Protein AF-A0A3M1ENW8-F1 (afdb_monomer_lite)

Structure (mmCIF, N/CA/C/O backbone):
data_AF-A0A3M1ENW8-F1
#
_entry.id   AF-A0A3M1ENW8-F1
#
loop_
_atom_site.group_PDB
_atom_site.id
_atom_site.type_symbol
_atom_site.label_atom_id
_atom_site.label_alt_id
_atom_site.label_comp_id
_atom_site.label_asym_id
_atom_site.label_entity_id
_atom_site.label_seq_id
_atom_site.pdbx_PDB_ins_code
_atom_site.Cartn_x
_atom_site.Cartn_y
_atom_site.Cartn_z
_atom_site.occupancy
_atom_site.B_iso_or_equiv
_atom_site.auth_seq_id
_atom_site.auth_comp_id
_atom_site.auth_asym_id
_atom_site.auth_atom_id
_atom_site.pdbx_PDB_model_num
ATOM 1 N N . MET A 1 1 ? -18.403 30.386 54.610 1.00 51.03 1 MET A N 1
ATOM 2 C CA . MET A 1 1 ? -19.034 30.002 53.329 1.00 51.03 1 MET A CA 1
ATOM 3 C C . MET A 1 1 ? -19.187 28.486 53.258 1.00 51.03 1 MET A C 1
ATOM 5 O O . MET A 1 1 ? -18.320 27.758 52.808 1.00 51.03 1 MET A O 1
ATOM 9 N N . ASN A 1 2 ? -20.271 28.058 53.897 1.00 49.12 2 ASN A N 1
ATOM 10 C CA . ASN A 1 2 ? -21.166 26.921 53.693 1.00 49.12 2 ASN A CA 1
ATOM 11 C C . ASN A 1 2 ? -20.578 25.622 53.112 1.00 49.12 2 ASN A C 1
ATOM 13 O O . ASN A 1 2 ? -20.900 25.238 51.994 1.00 49.12 2 ASN A O 1
ATOM 17 N N . LYS A 1 3 ? -19.860 24.860 53.948 1.00 50.09 3 LYS A N 1
ATOM 18 C CA . LYS A 1 3 ? -19.573 23.426 53.724 1.00 50.09 3 LYS A CA 1
ATOM 19 C C . LYS A 1 3 ? -20.846 22.598 53.472 1.00 50.09 3 LYS A C 1
ATOM 21 O O . LYS A 1 3 ? -20.806 21.610 52.759 1.00 50.09 3 LYS A O 1
ATOM 26 N N . TYR A 1 4 ? -21.984 23.060 53.987 1.00 59.41 4 TYR A N 1
ATOM 27 C CA . TYR A 1 4 ? -23.300 22.471 53.747 1.00 59.41 4 TYR A CA 1
ATOM 28 C C . TYR A 1 4 ? -23.854 22.738 52.335 1.00 59.41 4 TYR A C 1
ATOM 30 O O . TYR A 1 4 ? -24.715 21.996 51.882 1.00 59.41 4 TYR A O 1
ATOM 38 N N . LEU A 1 5 ? -23.355 23.752 51.616 1.00 57.47 5 LEU A N 1
ATOM 39 C CA . LEU A 1 5 ? -23.781 24.055 50.243 1.00 57.47 5 LEU A CA 1
ATOM 40 C C . LEU A 1 5 ? -23.146 23.080 49.237 1.00 57.47 5 LEU A C 1
ATOM 42 O O . LEU A 1 5 ? -23.807 22.649 48.299 1.00 57.47 5 LEU A O 1
ATOM 46 N N . THR A 1 6 ? -21.895 22.669 49.467 1.00 59.28 6 THR A N 1
ATOM 47 C CA . THR A 1 6 ? -21.196 21.695 48.611 1.00 59.28 6 THR A CA 1
ATOM 48 C C . THR A 1 6 ? -21.739 20.275 48.799 1.00 59.28 6 THR A C 1
ATOM 50 O O . THR A 1 6 ? -21.891 19.545 47.823 1.00 59.28 6 THR A O 1
ATOM 53 N N . THR A 1 7 ? -22.115 19.890 50.026 1.00 58.75 7 THR A N 1
ATOM 54 C CA . THR A 1 7 ? -22.702 18.563 50.295 1.00 58.75 7 THR A CA 1
ATOM 55 C C . THR A 1 7 ? -24.120 18.424 49.732 1.00 58.75 7 THR A C 1
ATOM 57 O O . THR A 1 7 ? -24.487 17.345 49.281 1.00 58.75 7 THR A O 1
ATOM 60 N N . VAL A 1 8 ? -24.907 19.508 49.690 1.00 62.38 8 VAL A N 1
ATOM 61 C CA . VAL A 1 8 ? -26.261 19.493 49.102 1.00 62.38 8 VAL A CA 1
ATOM 62 C C . VAL A 1 8 ? -26.217 19.399 47.572 1.00 62.38 8 VAL A C 1
ATOM 64 O O . VAL A 1 8 ? -27.062 18.728 46.994 1.00 62.38 8 VAL A O 1
ATOM 67 N N . ILE A 1 9 ? -25.209 19.976 46.908 1.00 60.06 9 ILE A N 1
ATOM 68 C CA . ILE A 1 9 ? -25.051 19.880 45.444 1.00 60.06 9 ILE A CA 1
ATOM 69 C C . ILE A 1 9 ? -24.558 18.485 45.011 1.00 60.06 9 ILE A C 1
ATOM 71 O O . ILE A 1 9 ? -25.007 17.977 43.986 1.00 60.06 9 ILE A O 1
ATOM 75 N N . LEU A 1 10 ? -23.711 17.820 45.809 1.00 56.38 10 LEU A N 1
ATOM 76 C CA . LEU A 1 10 ? -23.224 16.464 45.506 1.00 56.38 10 LEU A CA 1
ATOM 77 C C . LEU A 1 10 ? -24.291 15.372 45.736 1.00 56.38 10 LEU A C 1
ATOM 79 O O . LEU A 1 10 ? -24.256 14.334 45.084 1.00 56.38 10 LEU A O 1
ATOM 83 N N . PHE A 1 11 ? -25.262 15.606 46.626 1.00 57.34 11 PHE A N 1
ATOM 84 C CA . PHE A 1 11 ? -26.333 14.642 46.925 1.00 57.34 11 PHE A CA 1
ATOM 85 C C . PHE A 1 11 ? -27.573 14.791 46.018 1.00 57.34 11 PHE A C 1
ATOM 87 O O . PHE A 1 11 ? -28.426 13.908 45.997 1.00 57.34 11 PHE A O 1
ATOM 94 N N . LEU A 1 12 ? -27.676 15.884 45.248 1.00 55.88 12 LEU A N 1
ATOM 95 C CA . LEU A 1 12 ? -28.846 16.200 44.412 1.00 55.88 12 LEU A CA 1
ATOM 96 C C . LEU A 1 12 ? -28.680 15.827 42.923 1.00 55.88 12 LEU A C 1
ATOM 98 O O . LEU A 1 12 ? -29.620 15.984 42.152 1.00 55.88 12 LEU A O 1
ATOM 102 N N . LEU A 1 13 ? -27.516 15.306 42.518 1.00 53.56 13 LEU A N 1
ATOM 103 C CA . LEU A 1 13 ? -27.212 14.908 41.131 1.00 53.56 13 LEU A CA 1
ATOM 104 C C . LEU A 1 13 ? -27.178 13.383 40.900 1.00 53.56 13 LEU A C 1
ATOM 106 O O . LEU A 1 13 ? -26.819 12.941 39.814 1.00 53.56 13 LEU A O 1
ATOM 110 N N . LEU A 1 14 ? -27.559 12.574 41.898 1.00 60.53 14 LEU A N 1
ATOM 111 C CA . LEU A 1 14 ? -27.370 11.115 41.892 1.00 60.53 14 LEU A CA 1
ATOM 112 C C . LEU A 1 14 ? -28.620 10.198 41.877 1.00 60.53 14 LEU A C 1
ATOM 114 O O . LEU A 1 14 ? -28.425 8.996 42.039 1.00 60.53 14 LEU A O 1
ATOM 118 N N . PRO A 1 15 ? -29.874 10.641 41.622 1.00 55.66 15 PRO A N 1
ATOM 119 C CA . PRO A 1 15 ? -30.931 9.649 41.389 1.00 55.66 15 PRO A CA 1
ATOM 120 C C . PRO A 1 15 ? -31.888 9.989 40.234 1.00 55.66 15 PRO A C 1
ATOM 122 O O . PRO A 1 15 ? -33.005 10.419 40.499 1.00 55.66 15 PRO A O 1
ATOM 125 N N . ILE A 1 16 ? -31.522 9.750 38.962 1.00 58.44 16 ILE A N 1
ATOM 126 C CA . ILE A 1 16 ? -32.539 9.680 37.877 1.00 58.44 16 ILE A CA 1
ATOM 127 C C . ILE A 1 16 ? -32.285 8.620 36.776 1.00 58.44 16 ILE A C 1
ATOM 129 O O . ILE A 1 16 ? -32.901 8.692 35.722 1.00 58.44 16 ILE A O 1
ATOM 133 N N . LEU A 1 17 ? -31.472 7.576 36.980 1.00 51.84 17 LEU A N 1
ATOM 134 C CA . LEU A 1 17 ? -31.447 6.432 36.036 1.00 51.84 17 LEU A CA 1
ATOM 135 C C . LEU A 1 17 ? -31.686 5.076 36.716 1.00 51.84 17 LEU A C 1
ATOM 137 O O . LEU A 1 17 ? -31.018 4.083 36.460 1.00 51.84 17 LEU A O 1
ATOM 141 N N . ALA A 1 18 ? -32.703 5.031 37.575 1.00 60.16 18 ALA A N 1
ATOM 142 C CA . ALA A 1 18 ? -33.335 3.787 37.999 1.00 60.16 18 ALA A CA 1
ATOM 143 C C . ALA A 1 18 ? -34.849 3.893 37.772 1.00 60.16 18 ALA A C 1
ATOM 145 O O . ALA A 1 18 ? -35.616 4.102 38.709 1.00 60.16 18 ALA A O 1
ATOM 146 N N . ALA A 1 19 ? -35.280 3.790 36.512 1.00 45.06 19 ALA A N 1
ATOM 147 C CA . ALA A 1 19 ? -36.681 3.568 36.172 1.00 45.06 19 ALA A CA 1
ATOM 148 C C . ALA A 1 19 ? -36.819 2.879 34.804 1.00 45.06 19 ALA A C 1
ATOM 150 O O . ALA A 1 19 ? -36.438 3.441 33.784 1.00 45.06 19 ALA A O 1
ATOM 151 N N . CYS A 1 20 ? -37.449 1.698 34.843 1.00 45.72 20 CYS A N 1
ATOM 152 C CA . CYS A 1 20 ? -37.940 0.855 33.742 1.00 45.72 20 CYS A CA 1
ATOM 153 C C . CYS A 1 20 ? -36.860 0.042 32.988 1.00 4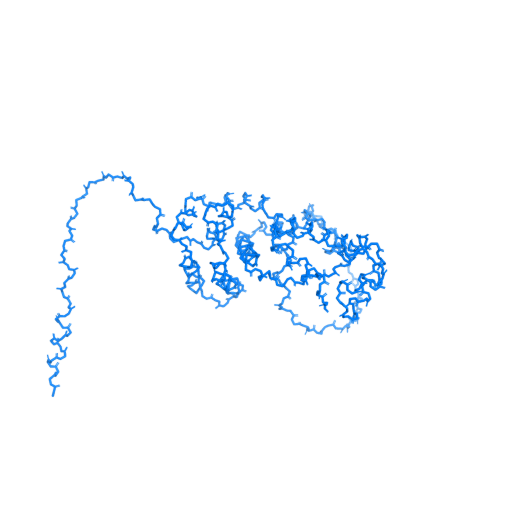5.72 20 CYS A C 1
ATOM 155 O O . CYS A 1 20 ? -35.917 0.600 32.463 1.00 45.72 20 CYS A O 1
ATOM 157 N N . GLY A 1 21 ? -36.919 -1.289 32.882 1.00 40.50 21 GLY A N 1
ATOM 158 C CA . GLY A 1 21 ? -38.068 -2.183 32.974 1.00 40.50 21 GLY A CA 1
ATOM 159 C C . GLY A 1 21 ? -37.694 -3.600 33.410 1.00 40.50 21 GLY A C 1
ATOM 160 O O . GLY A 1 21 ? -36.588 -4.095 33.219 1.00 40.50 21 GLY A O 1
ATOM 161 N N . ARG A 1 22 ? -38.672 -4.221 34.060 1.00 48.91 22 ARG A N 1
ATOM 162 C CA . ARG A 1 22 ? -38.665 -5.566 34.624 1.00 48.91 22 ARG A CA 1
ATOM 163 C C . ARG A 1 22 ? -38.635 -6.609 33.505 1.00 48.91 22 ARG A C 1
ATOM 165 O O . ARG A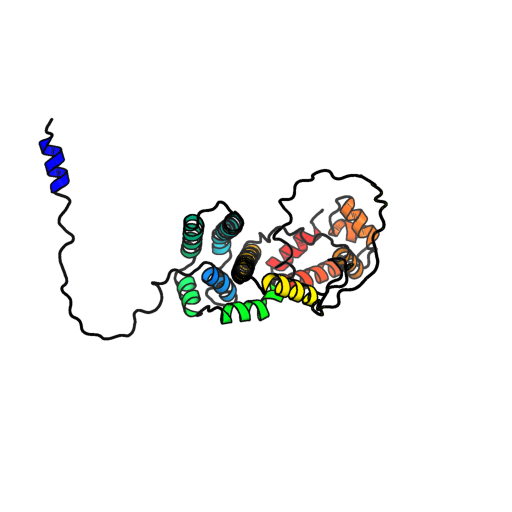 1 22 ? -39.344 -6.465 32.515 1.00 48.91 22 ARG A O 1
ATOM 172 N N . ALA A 1 23 ? -37.857 -7.665 33.723 1.00 43.31 23 ALA A N 1
ATOM 173 C CA . ALA A 1 23 ? -37.733 -8.829 32.860 1.00 43.31 23 ALA A CA 1
ATOM 174 C C . ALA A 1 23 ? -39.091 -9.445 32.487 1.00 43.31 23 ALA A C 1
ATOM 176 O O . ALA A 1 23 ? -39.879 -9.806 33.364 1.00 43.31 23 ALA A O 1
ATOM 177 N N . ASN A 1 24 ? -39.300 -9.643 31.186 1.00 40.59 24 ASN A N 1
ATOM 178 C CA . ASN A 1 24 ? -40.177 -10.681 30.671 1.00 40.59 24 ASN A CA 1
ATOM 179 C C . ASN A 1 24 ? -39.302 -11.614 29.830 1.00 40.59 24 ASN A C 1
ATOM 181 O O . ASN A 1 24 ? -38.895 -11.271 28.723 1.00 40.59 24 ASN A O 1
ATOM 185 N N . ALA A 1 25 ? -38.953 -12.769 30.395 1.00 46.12 25 ALA A N 1
ATOM 186 C CA . ALA A 1 25 ? -38.321 -13.845 29.654 1.00 46.12 25 ALA A CA 1
ATOM 187 C C . ALA A 1 25 ? -39.385 -14.484 28.754 1.00 46.12 25 ALA A C 1
ATOM 189 O O . ALA A 1 25 ? -40.171 -15.319 29.194 1.00 46.12 25 ALA A O 1
ATOM 190 N N . ALA A 1 26 ? -39.414 -14.060 27.496 1.00 37.56 26 ALA A N 1
ATOM 191 C CA . ALA A 1 26 ? -40.000 -14.816 26.405 1.00 37.56 26 ALA A CA 1
ATOM 192 C C . ALA A 1 26 ? -38.980 -14.810 25.270 1.00 37.56 26 ALA A C 1
ATOM 194 O O . ALA A 1 26 ? -38.809 -13.834 24.547 1.00 37.56 26 ALA A O 1
ATOM 195 N N . GLN A 1 27 ? -38.258 -15.920 25.197 1.00 45.19 27 GLN A N 1
ATOM 196 C CA . GLN A 1 27 ? -37.395 -16.308 24.100 1.00 45.19 27 GLN A CA 1
ATOM 197 C C . GLN A 1 27 ? -38.168 -16.185 22.779 1.00 45.19 27 GLN A C 1
ATOM 199 O O . GLN A 1 27 ? -39.151 -16.885 22.542 1.00 45.19 27 GLN A O 1
ATOM 204 N N . SER A 1 28 ? -37.716 -15.289 21.916 1.00 37.12 28 SER A N 1
ATOM 205 C CA . SER A 1 28 ? -37.897 -15.379 20.471 1.00 37.12 28 SER A CA 1
ATOM 206 C C . SER A 1 28 ? -36.638 -14.804 19.854 1.00 37.12 28 SER A C 1
ATOM 208 O O . SER A 1 28 ? -36.457 -13.599 19.738 1.00 37.12 28 SER A O 1
ATOM 210 N N . SER A 1 29 ? -35.720 -15.728 19.593 1.00 46.34 29 SER A N 1
ATOM 211 C CA . SER A 1 29 ? -34.541 -15.543 18.771 1.00 46.34 29 SER A CA 1
ATOM 212 C C . SER A 1 29 ? -34.926 -15.087 17.363 1.00 46.34 29 SER A C 1
ATOM 214 O O . SER A 1 29 ? -35.970 -15.492 16.853 1.00 46.34 29 SER A O 1
ATOM 216 N N . ALA A 1 30 ? -33.984 -14.364 16.756 1.00 47.06 30 ALA A N 1
ATOM 217 C CA . ALA A 1 30 ? -33.859 -13.941 15.361 1.00 47.06 30 ALA A CA 1
ATOM 218 C C . ALA A 1 30 ? -34.008 -12.423 15.153 1.00 47.06 30 ALA A C 1
ATOM 220 O O . ALA A 1 30 ? -35.078 -11.847 15.324 1.00 47.06 30 ALA A O 1
ATOM 221 N N . THR A 1 31 ? -32.880 -11.852 14.710 1.00 38.09 31 THR A N 1
ATOM 222 C CA . THR A 1 31 ? -32.664 -10.498 14.173 1.00 38.09 31 THR A CA 1
ATOM 223 C C . THR A 1 31 ? -32.192 -9.426 15.168 1.00 38.09 31 THR A C 1
ATOM 225 O O . THR A 1 31 ? -32.623 -8.282 15.128 1.00 38.09 31 THR A O 1
ATOM 228 N N . GLU A 1 32 ? -31.211 -9.773 16.002 1.00 40.34 32 GLU A N 1
ATOM 229 C CA . GLU A 1 32 ? -30.034 -8.913 16.201 1.00 40.34 32 GLU A CA 1
ATOM 230 C C . GLU A 1 32 ? -28.935 -9.501 15.312 1.00 40.34 32 GLU A C 1
ATOM 232 O O . GLU A 1 32 ? -28.449 -10.599 15.576 1.00 40.34 32 GLU A O 1
ATOM 237 N N . THR A 1 33 ? -28.592 -8.843 14.209 1.00 38.03 33 THR A N 1
ATOM 238 C CA . THR A 1 33 ? -27.536 -9.326 13.310 1.00 38.03 33 THR A CA 1
ATOM 239 C C . THR A 1 33 ? -26.616 -8.178 12.919 1.00 38.03 33 THR A C 1
ATOM 241 O O . THR A 1 33 ? -27.014 -7.305 12.157 1.00 38.03 33 THR A O 1
ATOM 244 N N . ALA A 1 34 ? -25.382 -8.275 13.433 1.00 44.03 34 ALA A N 1
ATOM 245 C CA . ALA A 1 34 ? -24.120 -7.950 12.757 1.00 44.03 34 ALA A CA 1
ATOM 246 C C . ALA A 1 34 ? -23.419 -6.585 12.949 1.00 44.03 34 ALA A C 1
ATOM 248 O O . ALA A 1 34 ? -22.613 -6.240 12.092 1.00 44.03 34 ALA A O 1
ATOM 249 N N . VAL A 1 35 ? -23.586 -5.852 14.064 1.00 44.97 35 VAL A N 1
ATOM 250 C CA . VAL A 1 35 ? -22.675 -4.704 14.350 1.00 44.97 35 VAL A CA 1
ATOM 251 C C . VAL A 1 35 ? -22.188 -4.567 15.803 1.00 44.97 35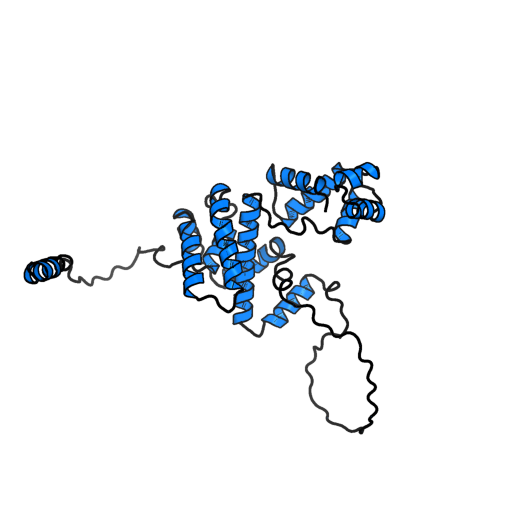 VAL A C 1
ATOM 253 O O . VAL A 1 35 ? -21.635 -3.536 16.161 1.00 44.97 35 VAL A O 1
ATOM 256 N N . ASP A 1 36 ? -22.342 -5.588 16.653 1.00 48.50 36 ASP A N 1
ATOM 257 C CA . ASP A 1 36 ? -21.831 -5.532 18.043 1.00 48.50 36 ASP A CA 1
ATOM 258 C C . ASP A 1 36 ? -20.461 -6.221 18.222 1.00 48.50 36 ASP A C 1
ATOM 260 O O . ASP A 1 36 ? -19.895 -6.248 19.313 1.00 48.50 36 ASP A O 1
ATOM 264 N N . HIS A 1 37 ? -19.894 -6.782 17.147 1.00 59.53 37 HIS A N 1
ATOM 265 C CA . HIS A 1 37 ? -18.530 -7.304 17.166 1.00 59.53 37 HIS A CA 1
ATOM 266 C C . HIS A 1 37 ? -17.580 -6.272 16.564 1.00 59.53 37 HIS A C 1
ATOM 268 O O . HIS A 1 37 ? -17.662 -5.967 15.374 1.00 59.53 37 HIS A O 1
ATOM 274 N N . ALA A 1 38 ? -16.689 -5.720 17.389 1.00 81.12 38 ALA A N 1
ATOM 275 C CA . ALA A 1 38 ? -15.597 -4.892 16.900 1.00 81.12 38 ALA A CA 1
ATOM 276 C C . ALA A 1 38 ? -14.704 -5.747 15.990 1.00 81.12 38 ALA A C 1
ATOM 278 O O . ALA A 1 38 ? -14.107 -6.717 16.456 1.00 81.12 38 ALA A O 1
ATOM 279 N N . LEU A 1 39 ? -14.639 -5.390 14.705 1.00 88.62 39 LEU A N 1
ATOM 280 C CA . LEU A 1 39 ? -13.800 -6.079 13.729 1.00 88.62 39 LEU A CA 1
ATOM 281 C C . LEU A 1 39 ? -12.335 -6.013 14.171 1.00 88.62 39 LEU A C 1
ATOM 283 O O . LEU A 1 39 ? -11.808 -4.945 14.498 1.00 88.62 39 LEU A O 1
ATOM 287 N N . SER A 1 40 ? -11.671 -7.160 14.163 1.00 91.31 40 SER A N 1
ATOM 288 C CA . SER A 1 40 ? -10.235 -7.252 14.386 1.00 91.31 40 SER A CA 1
ATOM 289 C C . SER A 1 40 ? -9.468 -6.540 13.269 1.00 91.31 40 SER A C 1
ATOM 291 O O . SER A 1 40 ? -9.955 -6.357 12.153 1.00 91.31 40 SER A O 1
ATOM 293 N N . ILE A 1 41 ? -8.213 -6.173 13.535 1.00 93.25 41 ILE A N 1
ATOM 294 C CA . ILE A 1 41 ? -7.354 -5.577 12.503 1.00 93.25 41 ILE A CA 1
ATOM 295 C C . ILE A 1 41 ? -7.161 -6.502 11.292 1.00 93.25 41 ILE A C 1
ATOM 297 O O . ILE A 1 41 ? -6.970 -6.029 10.175 1.00 93.25 41 ILE A O 1
ATOM 301 N N . GLU A 1 42 ? -7.207 -7.816 11.510 1.00 91.19 42 GLU A N 1
ATOM 302 C CA . GLU A 1 42 ? -7.075 -8.809 10.453 1.00 91.19 42 GLU A CA 1
ATOM 303 C C . GLU A 1 42 ? -8.305 -8.797 9.537 1.00 91.19 42 GLU A C 1
ATOM 305 O O . GLU A 1 42 ? -8.157 -8.708 8.316 1.00 91.19 42 GLU A O 1
ATOM 310 N N . GLU A 1 43 ? -9.503 -8.771 10.124 1.00 92.75 43 GLU A N 1
ATOM 311 C CA . GLU A 1 43 ? -10.768 -8.631 9.396 1.00 92.75 43 GLU A CA 1
ATOM 312 C C . GLU A 1 43 ? -10.860 -7.282 8.682 1.00 92.75 43 GLU A C 1
ATOM 314 O O . GLU A 1 43 ? -11.213 -7.238 7.506 1.00 92.75 43 GLU A O 1
ATOM 319 N N . LEU A 1 44 ? -10.476 -6.184 9.345 1.00 95.38 44 LEU A N 1
ATOM 320 C CA . LEU A 1 44 ? -10.409 -4.862 8.719 1.00 95.38 44 LEU A CA 1
ATOM 321 C C . LEU A 1 44 ? -9.453 -4.871 7.526 1.00 95.38 44 LEU A C 1
ATOM 323 O O . LEU A 1 44 ? -9.769 -4.297 6.482 1.00 95.38 44 LEU A O 1
ATOM 327 N N . ALA A 1 45 ? -8.298 -5.532 7.647 1.00 94.25 45 ALA A N 1
ATOM 328 C CA . ALA A 1 45 ? -7.300 -5.541 6.590 1.00 94.25 45 ALA A CA 1
ATOM 329 C C . ALA A 1 45 ? -7.740 -6.385 5.390 1.00 94.25 45 ALA A C 1
ATOM 331 O O . ALA A 1 45 ? -7.747 -5.906 4.254 1.00 94.25 45 ALA A O 1
ATOM 332 N N . LEU A 1 46 ? -8.142 -7.634 5.630 1.00 93.00 46 LEU A N 1
ATOM 333 C CA . LEU A 1 46 ? -8.619 -8.525 4.575 1.00 93.00 46 LEU A CA 1
ATOM 334 C C . LEU A 1 46 ? -9.920 -8.007 3.949 1.00 93.00 46 LEU A C 1
ATOM 336 O O . LEU A 1 46 ? -10.068 -8.023 2.726 1.00 93.00 46 LEU A O 1
ATOM 340 N N . GLY A 1 47 ? -10.830 -7.494 4.773 1.00 94.75 47 GLY A N 1
ATOM 341 C CA . GLY A 1 47 ? -12.062 -6.852 4.344 1.00 94.75 47 GLY A CA 1
ATOM 342 C C . GLY A 1 47 ? -11.789 -5.677 3.417 1.00 94.75 47 GLY A C 1
ATOM 343 O O . GLY A 1 47 ? -12.281 -5.669 2.293 1.00 94.75 47 GLY A O 1
ATOM 344 N N . SER A 1 48 ? -10.913 -4.750 3.818 1.00 95.00 48 SER A N 1
ATOM 345 C CA . SER A 1 48 ? -10.509 -3.604 2.986 1.00 95.00 48 SER A CA 1
ATOM 346 C C . SER A 1 48 ? -9.980 -4.025 1.613 1.00 95.00 48 SER A C 1
ATOM 348 O O . SER A 1 48 ? -10.306 -3.401 0.607 1.00 95.00 48 SER A O 1
ATOM 350 N N . LEU A 1 49 ? -9.200 -5.109 1.550 1.00 92.81 49 LEU A N 1
ATOM 351 C CA . LEU A 1 49 ? -8.700 -5.651 0.283 1.00 92.81 49 LEU A CA 1
ATOM 352 C C . LEU A 1 49 ? -9.810 -6.278 -0.572 1.00 92.81 49 LEU A C 1
ATOM 354 O O . LEU A 1 49 ? -9.776 -6.165 -1.795 1.00 92.81 49 LEU A O 1
ATOM 358 N N . LYS A 1 50 ? -10.787 -6.938 0.057 1.00 92.06 50 LYS A N 1
ATOM 359 C CA . LYS A 1 50 ? -11.931 -7.572 -0.616 1.00 92.06 50 LYS A CA 1
ATOM 360 C C . LYS A 1 50 ? -13.013 -6.586 -1.059 1.00 92.06 50 LYS A C 1
ATOM 362 O O . LYS A 1 50 ? -13.791 -6.931 -1.944 1.00 92.06 50 LYS A O 1
ATOM 367 N N . LEU A 1 51 ? -13.068 -5.385 -0.483 1.00 94.81 51 LEU A N 1
ATOM 368 C CA . LEU A 1 51 ? -13.973 -4.324 -0.937 1.00 94.81 51 LEU A CA 1
ATOM 369 C C . LEU A 1 51 ? -13.593 -3.790 -2.327 1.00 94.81 51 LEU A C 1
ATOM 371 O O . LEU A 1 51 ? -14.436 -3.206 -3.009 1.00 94.81 51 LEU A O 1
ATOM 375 N N . GLU A 1 52 ? -12.357 -4.002 -2.781 1.00 90.44 52 GLU A N 1
ATOM 376 C CA . GLU A 1 52 ? -11.935 -3.586 -4.117 1.00 90.44 52 GLU A CA 1
ATOM 377 C C . GLU A 1 52 ? -12.733 -4.283 -5.223 1.00 90.44 52 GLU A C 1
ATOM 379 O O . GLU A 1 52 ? -12.896 -5.501 -5.240 1.00 90.44 52 GLU A O 1
ATOM 384 N N . GLY A 1 53 ? -13.224 -3.489 -6.177 1.00 83.62 53 GLY A N 1
ATOM 385 C CA . GLY A 1 53 ? -14.121 -3.965 -7.233 1.00 83.62 53 GLY A CA 1
ATOM 386 C C . GLY A 1 53 ? -15.595 -4.052 -6.821 1.00 83.62 53 GLY A C 1
ATOM 387 O O . GLY A 1 53 ? -16.419 -4.462 -7.636 1.00 83.62 53 GLY A O 1
ATOM 388 N N . THR A 1 54 ? -15.940 -3.644 -5.596 1.00 92.38 54 THR A N 1
ATOM 389 C CA . THR A 1 54 ? -17.327 -3.494 -5.129 1.00 92.38 54 THR A CA 1
ATOM 390 C C . THR A 1 54 ? -17.741 -2.019 -5.075 1.00 92.38 54 THR A C 1
ATOM 392 O O . THR A 1 54 ? -16.907 -1.122 -5.188 1.00 92.38 54 THR A O 1
ATOM 395 N N . GLU A 1 55 ? -19.030 -1.752 -4.849 1.00 93.12 55 GLU A N 1
ATOM 396 C CA . GLU A 1 55 ? -19.544 -0.392 -4.605 1.00 93.12 55 GLU A CA 1
ATOM 397 C C . GLU A 1 55 ? -19.019 0.230 -3.302 1.00 93.12 55 GLU A C 1
ATOM 399 O O . GLU A 1 55 ? -19.074 1.443 -3.132 1.00 93.12 55 GLU A O 1
ATOM 404 N N . GLN A 1 56 ? -18.504 -0.599 -2.391 1.00 96.69 56 GLN A N 1
ATOM 405 C CA . GLN A 1 56 ? -17.974 -0.192 -1.092 1.00 96.69 56 GLN A CA 1
ATOM 406 C C . GLN A 1 56 ? -16.441 -0.057 -1.107 1.00 96.69 56 GLN A C 1
ATOM 408 O O . GLN A 1 56 ? -15.819 0.059 -0.050 1.00 96.69 56 GLN A O 1
ATOM 413 N N . ALA A 1 57 ? -15.812 -0.088 -2.288 1.00 94.75 57 ALA A N 1
ATOM 414 C CA . ALA A 1 57 ? -14.374 0.116 -2.427 1.00 94.75 57 ALA A CA 1
ATOM 415 C C . ALA A 1 57 ? -13.940 1.434 -1.768 1.00 94.75 57 ALA A C 1
ATOM 417 O O . ALA A 1 57 ? -14.634 2.447 -1.858 1.00 94.75 57 ALA A O 1
ATOM 418 N N . ILE A 1 58 ? -12.773 1.423 -1.124 1.00 94.81 58 ILE A N 1
ATOM 41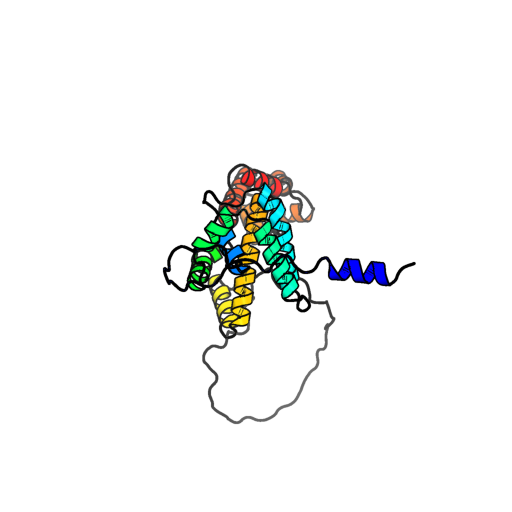9 C CA . ILE A 1 58 ? -12.214 2.633 -0.517 1.00 94.81 58 ILE A CA 1
ATOM 420 C C . ILE A 1 58 ? -11.891 3.603 -1.653 1.00 94.81 58 ILE A C 1
ATOM 422 O O . ILE A 1 58 ? -11.206 3.235 -2.611 1.00 94.81 58 ILE A O 1
ATOM 426 N N . ASP A 1 59 ? -12.393 4.830 -1.589 1.00 92.25 59 ASP A N 1
ATOM 427 C CA . ASP A 1 59 ? -12.124 5.835 -2.613 1.00 92.25 59 ASP A CA 1
ATOM 428 C C . ASP A 1 59 ? -10.836 6.623 -2.319 1.00 92.25 59 ASP A C 1
ATOM 430 O O . ASP A 1 59 ? -10.121 6.376 -1.346 1.00 92.25 59 ASP A O 1
ATOM 434 N N . GLN A 1 60 ? -10.472 7.541 -3.215 1.00 90.81 60 GLN A N 1
ATOM 435 C CA . GLN A 1 60 ? -9.242 8.317 -3.063 1.00 90.81 60 GLN A CA 1
ATOM 436 C C . GLN A 1 60 ? -9.264 9.257 -1.841 1.00 90.81 60 GLN A C 1
ATOM 438 O O . GLN A 1 60 ? -8.261 9.257 -1.125 1.00 90.81 60 GLN A O 1
ATOM 443 N N . PRO A 1 61 ? -10.322 10.057 -1.584 1.00 92.50 61 PRO A N 1
ATOM 444 C CA . PRO A 1 61 ? -10.418 10.862 -0.364 1.00 92.50 61 PRO A CA 1
ATOM 445 C C . PRO A 1 61 ? -10.258 10.026 0.905 1.00 92.50 61 PRO A C 1
ATOM 447 O O . PRO A 1 61 ? -9.380 10.312 1.716 1.00 92.50 61 PRO A O 1
ATOM 450 N N . GLN A 1 62 ? -11.012 8.935 1.025 1.00 94.88 62 GLN A N 1
ATOM 451 C CA . GLN A 1 62 ? -10.949 8.066 2.193 1.00 94.88 62 GLN A CA 1
ATOM 452 C C . GLN A 1 62 ? -9.573 7.398 2.337 1.00 94.88 62 GLN A C 1
ATOM 454 O O . GLN A 1 62 ? -9.066 7.225 3.446 1.00 94.88 62 GLN A O 1
ATOM 459 N N . ALA A 1 63 ? -8.916 7.061 1.222 1.00 95.06 63 ALA A N 1
ATOM 460 C CA . ALA A 1 63 ? -7.563 6.522 1.256 1.00 95.06 63 ALA A CA 1
ATOM 461 C C . ALA A 1 63 ? -6.525 7.517 1.803 1.00 95.06 63 ALA A C 1
ATOM 463 O O . ALA A 1 63 ? -5.545 7.071 2.400 1.00 95.06 63 ALA A O 1
ATOM 464 N N . GLN A 1 64 ? -6.718 8.833 1.634 1.00 92.31 64 GLN A N 1
ATOM 465 C CA . GLN A 1 64 ? -5.826 9.846 2.222 1.00 92.31 64 GLN A CA 1
ATOM 466 C C . GLN A 1 64 ? -5.920 9.869 3.749 1.00 92.31 64 GLN A C 1
ATOM 468 O O . GLN A 1 64 ? -4.897 10.051 4.408 1.00 92.31 64 GLN A O 1
ATOM 473 N N . ASP A 1 65 ? -7.113 9.624 4.290 1.00 94.56 65 ASP A N 1
ATOM 474 C CA . ASP A 1 65 ? -7.356 9.595 5.732 1.00 94.56 65 ASP A CA 1
ATOM 475 C C . ASP A 1 65 ? -6.894 8.269 6.358 1.00 94.56 65 ASP A C 1
ATOM 477 O O . ASP A 1 65 ? -6.251 8.252 7.408 1.00 94.56 65 ASP A O 1
ATOM 481 N N . LEU A 1 66 ? -7.158 7.143 5.686 1.00 97.38 66 LEU A N 1
ATOM 482 C CA . LEU A 1 66 ? -6.824 5.809 6.192 1.00 97.38 66 LEU A CA 1
ATOM 483 C C . LEU A 1 66 ? -5.328 5.487 6.119 1.00 97.38 66 LEU A C 1
ATOM 485 O O . LEU A 1 66 ? -4.797 4.821 7.010 1.00 97.38 66 LEU A O 1
ATOM 489 N N . LEU A 1 67 ? -4.635 5.919 5.062 1.00 95.62 67 LEU A N 1
ATOM 490 C CA . LEU A 1 67 ? -3.231 5.567 4.834 1.00 95.62 67 LEU A CA 1
ATOM 491 C C . LEU A 1 67 ? -2.310 5.852 6.038 1.00 95.62 67 LEU A C 1
ATOM 493 O O . LEU A 1 67 ? -1.604 4.926 6.457 1.00 95.62 67 LEU A O 1
ATOM 497 N N . PRO A 1 68 ? -2.294 7.064 6.628 1.00 95.00 68 PRO A N 1
ATOM 498 C CA . PRO A 1 68 ? -1.430 7.342 7.774 1.00 95.00 68 PRO A CA 1
ATOM 499 C C . PRO A 1 68 ? -1.765 6.476 8.999 1.00 95.00 68 PRO A C 1
ATOM 501 O O . PRO A 1 68 ? -0.849 6.091 9.727 1.00 95.00 68 PRO A O 1
ATOM 504 N N . LEU A 1 69 ? -3.034 6.105 9.207 1.00 97.44 69 LEU A N 1
ATOM 505 C CA . LEU A 1 69 ? -3.446 5.239 10.319 1.00 97.44 69 LEU A CA 1
ATOM 506 C C . LEU A 1 69 ? -2.898 3.815 10.158 1.00 97.44 69 LEU A C 1
ATOM 508 O O . LEU A 1 69 ? -2.319 3.259 11.092 1.00 97.44 69 LEU A O 1
ATOM 512 N N . TRP A 1 70 ? -2.995 3.244 8.954 1.00 96.81 70 TRP A N 1
ATOM 513 C CA . TRP A 1 70 ? -2.438 1.920 8.660 1.00 96.81 70 TRP A CA 1
ATOM 514 C C . TRP A 1 70 ? -0.906 1.892 8.744 1.00 96.81 70 TRP A C 1
ATOM 516 O O . TRP A 1 70 ? -0.329 0.919 9.236 1.00 96.81 70 TRP A O 1
ATOM 526 N N . GLN A 1 71 ? -0.230 2.957 8.302 1.00 91.88 71 GLN A N 1
ATOM 527 C CA . GLN A 1 71 ? 1.225 3.088 8.440 1.00 91.88 71 GLN A CA 1
ATOM 528 C C . GLN A 1 71 ? 1.651 3.200 9.909 1.00 91.88 71 GLN A C 1
ATOM 530 O O . GLN A 1 71 ? 2.606 2.535 10.321 1.00 91.88 71 GLN A O 1
ATOM 535 N N . ALA A 1 72 ? 0.928 3.989 10.711 1.00 93.19 72 ALA A N 1
ATOM 536 C CA . ALA A 1 72 ? 1.144 4.061 12.152 1.00 93.19 72 ALA A CA 1
ATOM 537 C C . ALA A 1 72 ? 0.947 2.685 12.806 1.00 93.19 72 ALA A C 1
ATOM 539 O O . ALA A 1 72 ? 1.787 2.268 13.603 1.00 93.19 72 ALA A O 1
ATOM 540 N N . TYR A 1 73 ? -0.087 1.941 12.395 1.00 94.50 73 TYR A N 1
ATOM 541 C CA . TYR A 1 73 ? -0.359 0.601 12.911 1.00 94.50 73 TYR A CA 1
ATOM 542 C C . TYR A 1 73 ? 0.793 -0.349 12.608 1.00 94.50 73 TYR A C 1
ATOM 544 O O . TYR A 1 73 ? 1.304 -1.006 13.510 1.00 94.50 73 TYR A O 1
ATOM 552 N N . GLN A 1 74 ? 1.260 -0.381 11.357 1.00 91.75 74 GLN A N 1
ATOM 553 C CA . GLN A 1 74 ? 2.396 -1.214 10.964 1.00 91.75 74 GLN A CA 1
ATOM 554 C C . GLN A 1 74 ? 3.671 -0.873 11.747 1.00 91.75 74 GLN A C 1
ATOM 556 O O . GLN A 1 74 ? 4.407 -1.780 12.134 1.00 91.75 74 GLN A O 1
ATOM 561 N N . SER A 1 75 ? 3.944 0.418 11.950 1.00 88.12 75 SER A N 1
ATOM 562 C CA . SER A 1 75 ? 5.125 0.886 12.680 1.00 88.12 75 SER A CA 1
ATOM 563 C C . SER A 1 75 ? 5.084 0.459 14.149 1.00 88.12 75 SER A C 1
ATOM 565 O O . SER A 1 75 ? 6.051 -0.103 14.662 1.00 88.12 75 SER A O 1
ATOM 567 N N . LEU A 1 76 ? 3.940 0.660 14.810 1.00 89.25 76 LEU A N 1
ATOM 568 C CA . LEU A 1 76 ? 3.751 0.308 16.216 1.00 89.25 76 LEU A CA 1
ATOM 569 C C . LEU A 1 76 ? 3.705 -1.208 16.432 1.00 89.25 76 LEU A C 1
ATOM 571 O O . LEU A 1 76 ? 4.320 -1.701 17.370 1.00 89.25 76 LEU A O 1
ATOM 575 N N . ALA A 1 77 ? 3.061 -1.959 15.536 1.00 87.75 77 ALA A N 1
ATOM 576 C CA . ALA A 1 77 ? 2.997 -3.420 15.609 1.00 87.75 77 ALA A CA 1
ATOM 577 C C . ALA A 1 77 ? 4.366 -4.097 15.410 1.00 87.75 77 ALA A C 1
ATOM 579 O O . ALA A 1 77 ? 4.530 -5.266 15.744 1.00 87.75 77 ALA A O 1
ATOM 580 N N . ALA A 1 78 ? 5.352 -3.383 14.857 1.00 82.81 78 ALA A N 1
ATOM 581 C CA . ALA A 1 78 ? 6.730 -3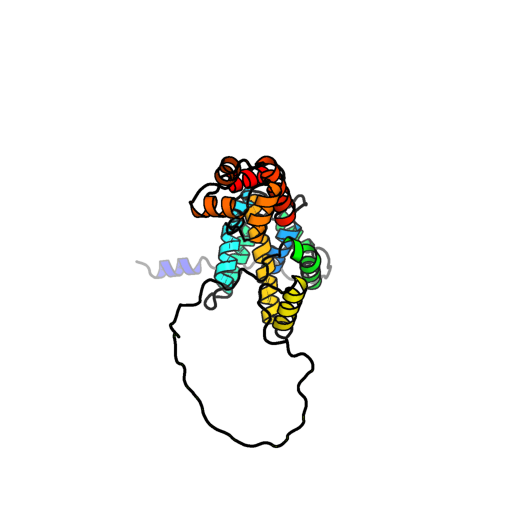.856 14.739 1.00 82.81 78 ALA A CA 1
ATOM 582 C C . ALA A 1 78 ? 7.600 -3.527 15.968 1.00 82.81 78 ALA A C 1
ATOM 584 O O . ALA A 1 78 ? 8.783 -3.868 15.970 1.00 82.81 78 ALA A O 1
ATOM 585 N N . SER A 1 79 ? 7.053 -2.836 16.974 1.00 82.81 79 SER A N 1
ATOM 586 C CA . SER A 1 79 ? 7.768 -2.430 18.182 1.00 82.81 79 SER A CA 1
ATOM 587 C C . SER A 1 79 ? 7.454 -3.355 19.357 1.00 82.81 79 SER A C 1
ATOM 589 O O . SER A 1 79 ? 6.296 -3.538 19.717 1.00 82.81 79 SER A O 1
ATOM 591 N N . ASP A 1 80 ? 8.496 -3.847 20.028 1.00 77.06 80 ASP A N 1
ATOM 592 C CA . ASP A 1 80 ? 8.370 -4.720 21.205 1.00 77.06 80 ASP A CA 1
ATOM 593 C C . ASP A 1 80 ? 7.886 -3.985 22.473 1.00 77.06 80 ASP A C 1
ATOM 595 O O . ASP A 1 80 ? 7.669 -4.605 23.513 1.00 77.06 80 ASP A O 1
ATOM 599 N N . THR A 1 81 ? 7.771 -2.651 22.435 1.00 84.62 81 THR A N 1
ATOM 600 C CA . THR A 1 81 ? 7.471 -1.820 23.617 1.00 84.62 81 THR A CA 1
ATOM 601 C C . THR A 1 81 ? 6.081 -1.190 23.603 1.00 84.62 81 THR A C 1
ATOM 603 O O . THR A 1 81 ? 5.774 -0.407 24.501 1.00 84.62 81 THR A O 1
ATOM 606 N N . VAL A 1 82 ? 5.278 -1.450 22.571 1.00 89.19 82 VAL A N 1
ATOM 607 C CA . VAL A 1 82 ? 3.936 -0.870 22.415 1.00 89.19 82 VAL A CA 1
ATOM 608 C C . VAL A 1 82 ? 2.928 -1.661 23.243 1.00 89.19 82 VAL A C 1
ATOM 610 O O . VAL A 1 82 ? 2.971 -2.891 23.282 1.00 89.19 82 VAL A O 1
ATOM 613 N N . ALA A 1 83 ? 2.016 -0.955 23.912 1.00 88.75 83 ALA A N 1
ATOM 614 C CA . ALA A 1 83 ? 0.956 -1.603 24.678 1.00 88.75 83 ALA A CA 1
ATOM 615 C C . ALA A 1 83 ? -0.133 -2.153 23.741 1.00 88.75 83 ALA A C 1
ATOM 617 O O . ALA A 1 83 ? -0.472 -1.537 22.728 1.00 88.75 83 ALA A O 1
ATOM 618 N N . ALA A 1 84 ? -0.728 -3.296 24.088 1.00 87.75 84 ALA A N 1
ATOM 619 C CA . ALA A 1 84 ? -1.782 -3.907 23.272 1.00 87.75 84 ALA A CA 1
ATOM 620 C C . ALA A 1 84 ? -2.990 -2.966 23.096 1.00 87.75 84 ALA A C 1
ATOM 622 O O . ALA A 1 84 ? -3.600 -2.917 22.028 1.00 87.75 84 ALA A O 1
ATOM 623 N N . GLU A 1 85 ? -3.289 -2.168 24.121 1.00 90.12 85 GLU A N 1
ATOM 624 C CA . GLU A 1 85 ? -4.349 -1.164 24.128 1.00 90.12 85 GLU A CA 1
ATOM 625 C C . GLU A 1 85 ? -4.096 -0.035 23.115 1.00 90.12 85 GLU A C 1
ATOM 627 O O . GLU A 1 85 ? -5.048 0.490 22.540 1.00 90.12 85 GLU A O 1
ATOM 632 N N . GLU A 1 86 ? -2.833 0.319 22.844 1.00 92.00 86 GLU A N 1
ATOM 633 C CA . GLU A 1 86 ? -2.489 1.324 21.826 1.00 92.00 86 GLU A CA 1
ATOM 634 C C . GLU A 1 86 ? -2.781 0.797 20.416 1.00 92.00 86 GLU A C 1
ATOM 636 O O . GLU A 1 86 ? -3.357 1.510 19.592 1.00 92.00 86 GLU A O 1
ATOM 641 N N . LEU A 1 87 ? -2.458 -0.475 20.149 1.00 92.50 87 LEU A N 1
ATOM 642 C CA . LEU A 1 87 ? -2.784 -1.124 18.876 1.00 92.50 87 LEU A CA 1
ATOM 643 C C . LEU A 1 87 ? -4.296 -1.289 18.693 1.00 92.50 87 LEU A C 1
ATOM 645 O O . LEU A 1 87 ? -4.800 -1.065 17.593 1.00 92.50 87 LEU A O 1
ATOM 649 N N . GLN A 1 88 ? -5.028 -1.640 19.754 1.00 92.12 88 GLN A N 1
ATOM 650 C CA . GLN A 1 88 ? -6.492 -1.719 19.713 1.00 92.12 88 GLN A CA 1
ATOM 651 C C . GLN A 1 88 ? -7.129 -0.347 19.478 1.00 92.12 88 GLN A C 1
ATOM 653 O O . GLN A 1 88 ? -8.019 -0.225 18.639 1.00 92.12 88 GLN A O 1
ATOM 658 N N . GLY A 1 89 ? -6.644 0.695 20.158 1.00 92.94 89 GLY A N 1
ATOM 659 C CA . GLY A 1 89 ? -7.115 2.064 19.951 1.00 92.94 89 GLY A CA 1
ATOM 660 C C . GLY A 1 89 ? -6.871 2.555 18.524 1.00 92.94 89 GLY A C 1
ATOM 661 O O . GLY A 1 89 ? -7.711 3.252 17.957 1.00 92.94 89 GLY A O 1
ATOM 662 N N . LEU A 1 90 ? -5.755 2.158 17.911 1.00 95.00 90 LEU A N 1
ATOM 663 C CA . LEU A 1 90 ? -5.475 2.495 16.519 1.00 95.00 90 LEU A CA 1
ATOM 664 C C . LEU A 1 90 ? -6.318 1.676 15.530 1.00 95.00 90 LEU A C 1
ATOM 666 O O . LEU A 1 90 ? -6.776 2.226 14.534 1.00 95.00 90 LEU A O 1
ATOM 670 N N . ALA A 1 91 ? -6.581 0.398 15.813 1.00 95.38 91 ALA A N 1
ATOM 671 C CA . ALA A 1 91 ? -7.525 -0.401 15.028 1.00 95.38 91 ALA A CA 1
ATOM 672 C C . ALA A 1 91 ? -8.949 0.189 15.076 1.00 95.38 91 ALA A C 1
ATOM 674 O O . ALA A 1 91 ? -9.616 0.258 14.046 1.00 95.38 91 ALA A O 1
ATOM 675 N N . ALA A 1 92 ? -9.382 0.690 16.238 1.00 94.69 92 ALA A N 1
ATOM 676 C CA . ALA A 1 92 ? -10.656 1.394 16.378 1.00 94.69 92 ALA A CA 1
ATOM 677 C C . ALA A 1 92 ? -10.693 2.686 15.545 1.00 94.69 92 ALA A C 1
ATOM 679 O O . ALA A 1 92 ? -11.650 2.902 14.812 1.00 94.69 92 ALA A O 1
ATOM 680 N N . GLN A 1 93 ? -9.627 3.494 15.568 1.00 95.44 93 GLN A N 1
ATOM 681 C CA . GLN A 1 93 ? -9.527 4.692 14.719 1.00 95.44 93 GLN A CA 1
ATOM 682 C C . GLN A 1 93 ? -9.572 4.360 13.222 1.00 95.44 93 GLN A C 1
ATOM 684 O O . GLN A 1 93 ? -10.192 5.084 12.447 1.00 95.44 93 GLN A O 1
ATOM 689 N N . ILE A 1 94 ? -8.934 3.259 12.808 1.00 97.06 94 ILE A N 1
ATOM 690 C CA . ILE A 1 94 ? -9.028 2.762 11.430 1.00 97.06 94 ILE A CA 1
ATOM 691 C C . ILE A 1 94 ? -10.486 2.441 11.088 1.00 97.06 94 ILE A C 1
ATOM 693 O O . ILE A 1 94 ? -10.962 2.882 10.047 1.00 97.06 94 ILE A O 1
ATOM 697 N N . ALA A 1 95 ? -11.201 1.718 11.956 1.00 96.00 95 ALA A N 1
ATOM 698 C CA . ALA A 1 95 ? -12.609 1.393 11.739 1.00 96.00 95 ALA A CA 1
ATOM 699 C C . ALA A 1 95 ? -13.505 2.647 11.706 1.00 96.00 95 ALA A C 1
ATOM 701 O O . ALA A 1 95 ? -14.378 2.745 10.850 1.00 96.00 95 ALA A O 1
ATOM 702 N N . GLU A 1 96 ? -13.269 3.630 12.579 1.00 95.06 96 GLU A N 1
ATOM 703 C CA . GLU A 1 96 ? -14.010 4.903 12.619 1.00 95.06 96 GLU A CA 1
ATOM 704 C C . GLU A 1 96 ? -13.826 5.754 11.354 1.00 95.06 96 GLU A C 1
ATOM 706 O O . GLU A 1 96 ? -14.728 6.496 10.969 1.00 95.06 96 GLU A O 1
ATOM 711 N N . ALA A 1 97 ? -12.676 5.635 10.685 1.00 95.81 97 ALA A N 1
ATOM 712 C CA . ALA A 1 97 ? -12.416 6.269 9.393 1.00 95.81 97 ALA A CA 1
ATOM 713 C C . ALA A 1 97 ? -13.051 5.511 8.204 1.00 95.81 97 ALA A C 1
ATOM 715 O O . ALA A 1 97 ? -12.949 5.946 7.051 1.00 95.81 97 ALA A O 1
ATOM 716 N N . MET A 1 98 ? -13.710 4.374 8.453 1.00 96.62 98 MET A N 1
ATOM 717 C CA . MET A 1 98 ? -14.506 3.653 7.462 1.00 96.62 98 MET A CA 1
ATOM 718 C C . MET A 1 98 ? -15.985 4.024 7.551 1.00 96.62 98 MET A C 1
ATOM 720 O O . MET A 1 98 ? -16.504 4.410 8.596 1.00 96.62 98 MET A O 1
ATOM 724 N N . THR A 1 99 ? -16.694 3.907 6.431 1.00 96.25 99 THR A N 1
ATOM 725 C CA . THR A 1 99 ? -18.145 4.116 6.424 1.00 96.25 99 THR A CA 1
ATOM 726 C C . THR A 1 99 ? -18.860 2.931 7.071 1.00 96.25 99 THR A C 1
ATOM 728 O O . THR A 1 99 ? -18.397 1.792 6.997 1.00 96.25 99 THR A O 1
ATOM 731 N N . SER A 1 100 ? -20.041 3.169 7.647 1.00 95.06 100 SER A N 1
ATOM 732 C CA . SER A 1 100 ? -20.859 2.093 8.225 1.00 95.06 100 SER A CA 1
ATOM 733 C C . SER A 1 100 ? -21.173 0.992 7.207 1.00 95.06 100 SER A C 1
ATOM 735 O O . SER A 1 100 ? -21.073 -0.182 7.538 1.00 95.06 100 SER A O 1
ATOM 737 N N . ALA A 1 101 ? -21.450 1.356 5.950 1.00 94.75 101 ALA A N 1
ATOM 738 C CA . ALA A 1 101 ? -21.712 0.394 4.881 1.00 94.75 101 ALA A CA 1
ATOM 739 C C . ALA A 1 101 ? -20.495 -0.495 4.566 1.00 94.75 101 ALA A C 1
ATOM 741 O O . ALA A 1 101 ? -20.654 -1.682 4.289 1.00 94.75 101 ALA A O 1
ATOM 742 N N . GLN A 1 102 ? -19.275 0.044 4.654 1.00 96.75 102 GLN A N 1
ATOM 743 C CA . GLN A 1 102 ? -18.053 -0.749 4.509 1.00 96.75 102 GLN A CA 1
ATOM 744 C C . GLN A 1 102 ? -17.851 -1.703 5.683 1.00 96.75 102 GLN A C 1
ATOM 746 O O . GLN A 1 102 ? -17.532 -2.866 5.461 1.00 96.75 102 GLN A O 1
ATOM 751 N N . LEU A 1 103 ? -18.057 -1.240 6.918 1.00 95.56 103 LEU A N 1
ATOM 752 C CA . LEU A 1 103 ? -17.925 -2.086 8.108 1.00 95.56 103 LEU A CA 1
ATOM 753 C C . LEU A 1 103 ? -18.953 -3.225 8.102 1.00 95.56 103 LEU A C 1
ATOM 755 O O . LEU A 1 103 ? -18.594 -4.373 8.354 1.00 95.56 103 LEU A O 1
ATOM 759 N N . GLU A 1 104 ? -20.203 -2.932 7.739 1.00 93.75 104 GLU A N 1
ATOM 760 C CA . GLU A 1 104 ? -21.256 -3.939 7.565 1.00 93.75 104 GLU A CA 1
ATOM 761 C C . GLU A 1 104 ? -20.908 -4.933 6.451 1.00 93.75 104 GLU A C 1
ATOM 763 O O . GLU A 1 104 ? -21.053 -6.143 6.632 1.00 93.75 104 GLU A O 1
ATOM 768 N N . ALA A 1 105 ? -20.401 -4.443 5.315 1.00 94.81 105 ALA A N 1
ATOM 769 C CA . ALA A 1 105 ? -19.961 -5.303 4.225 1.00 94.81 105 ALA A CA 1
ATOM 770 C C . ALA A 1 105 ? -18.821 -6.229 4.665 1.00 94.81 105 ALA A C 1
ATOM 772 O O . ALA A 1 105 ? -18.875 -7.417 4.363 1.00 94.81 105 ALA A O 1
ATOM 773 N N . ILE A 1 106 ? -17.827 -5.721 5.402 1.00 93.75 106 ILE A N 1
ATOM 774 C CA . ILE A 1 106 ? -16.710 -6.520 5.929 1.00 93.75 106 ILE A CA 1
ATOM 775 C C . ILE A 1 106 ? -17.212 -7.563 6.931 1.00 93.75 106 ILE A C 1
ATOM 777 O O . ILE A 1 106 ? -16.851 -8.733 6.814 1.00 93.75 106 ILE A O 1
ATOM 781 N N . ALA A 1 107 ? -18.084 -7.177 7.865 1.00 91.19 107 ALA A N 1
ATOM 782 C CA . ALA A 1 107 ? -18.671 -8.102 8.833 1.00 91.19 107 ALA A CA 1
ATOM 783 C C . ALA A 1 107 ? -19.453 -9.238 8.145 1.00 91.19 107 ALA A C 1
ATOM 785 O O . ALA A 1 107 ? -19.393 -10.391 8.573 1.00 91.19 107 ALA A O 1
ATOM 786 N N . ALA A 1 108 ? -20.134 -8.937 7.035 1.00 90.75 108 ALA A N 1
ATOM 787 C CA . ALA A 1 108 ? -20.872 -9.919 6.244 1.00 90.75 108 ALA A CA 1
ATOM 788 C C . ALA A 1 108 ? -19.977 -10.874 5.427 1.00 90.75 108 ALA A C 1
ATOM 790 O O . ALA A 1 108 ? -20.473 -11.879 4.916 1.00 90.75 108 ALA A O 1
ATOM 791 N N . MET A 1 109 ? -18.673 -10.598 5.287 1.00 87.31 109 MET A N 1
ATOM 792 C CA . MET A 1 109 ? -17.759 -11.463 4.528 1.00 87.31 109 MET A CA 1
ATOM 793 C C . MET A 1 109 ? -17.367 -12.744 5.270 1.00 87.31 109 MET A C 1
ATOM 795 O O . MET A 1 109 ? -16.810 -13.627 4.621 1.00 87.31 109 MET A O 1
ATOM 799 N N . HIS A 1 110 ? -17.646 -12.854 6.577 1.00 79.12 110 HIS A N 1
ATOM 800 C CA . HIS A 1 110 ? -17.276 -14.007 7.411 1.00 79.12 110 HIS A CA 1
ATOM 801 C C . HIS A 1 110 ? -15.809 -14.415 7.211 1.00 79.12 110 HIS A C 1
ATOM 803 O O . HIS A 1 110 ? -15.505 -15.497 6.716 1.00 79.12 110 HIS A O 1
ATOM 809 N N . LEU A 1 111 ? -14.897 -13.498 7.531 1.00 83.31 111 LEU A N 1
ATOM 810 C CA . LEU A 1 111 ? -13.465 -13.660 7.294 1.00 83.31 111 LEU A CA 1
ATOM 811 C C . LEU A 1 111 ? -12.840 -14.582 8.352 1.00 83.31 111 LEU A C 1
ATOM 813 O O . LEU A 1 111 ? -12.227 -14.114 9.307 1.00 83.31 111 LEU A O 1
ATOM 817 N N . ASP A 1 112 ? -13.027 -15.888 8.178 1.00 82.06 112 ASP A N 1
ATOM 818 C CA . ASP A 1 112 ? -12.373 -16.930 8.970 1.00 82.06 112 ASP A CA 1
ATOM 819 C C . ASP A 1 112 ? -10.934 -17.218 8.494 1.00 82.06 112 ASP A C 1
ATOM 821 O O . ASP A 1 112 ? -10.448 -16.674 7.493 1.00 82.06 112 ASP A O 1
ATOM 825 N N . ASP A 1 113 ? -10.216 -18.058 9.247 1.00 78.50 113 ASP A N 1
ATOM 826 C CA . ASP A 1 113 ? -8.833 -18.437 8.936 1.00 78.50 113 ASP A CA 1
ATOM 827 C C . ASP A 1 113 ? -8.722 -19.072 7.536 1.00 78.50 113 ASP A C 1
ATOM 829 O O . ASP A 1 113 ? -7.756 -18.818 6.804 1.00 78.50 113 ASP A O 1
ATOM 833 N N . GLU A 1 114 ? -9.729 -19.847 7.123 1.00 80.75 114 GLU A N 1
ATOM 834 C CA . GLU A 1 114 ? -9.830 -20.429 5.787 1.00 80.75 114 GLU A CA 1
ATOM 835 C C . GLU A 1 114 ? -9.933 -19.353 4.698 1.00 80.75 114 GLU A C 1
ATOM 837 O O . GLU A 1 114 ? -9.216 -19.423 3.691 1.00 80.75 114 GLU A O 1
ATOM 842 N N . ALA A 1 115 ? -10.770 -18.331 4.895 1.00 80.56 115 ALA A N 1
ATOM 843 C CA . ALA A 1 115 ? -10.910 -17.211 3.971 1.00 80.56 115 ALA A CA 1
ATOM 844 C C . ALA A 1 115 ? -9.609 -16.406 3.843 1.00 80.56 115 ALA A C 1
ATOM 846 O O . ALA A 1 115 ? -9.240 -16.002 2.731 1.00 80.56 115 ALA A O 1
ATOM 847 N N . VAL A 1 116 ? -8.886 -16.202 4.950 1.00 79.69 116 VAL A N 1
ATOM 848 C CA . VAL A 1 116 ? -7.575 -15.535 4.942 1.00 79.69 116 VAL A CA 1
ATOM 849 C C . VAL A 1 116 ? -6.554 -16.360 4.161 1.00 79.69 116 VAL A C 1
ATOM 851 O O . VAL A 1 116 ? -5.845 -15.828 3.300 1.00 79.69 116 VAL A O 1
ATOM 854 N N . GLN A 1 117 ? -6.485 -17.665 4.421 1.00 78.56 117 GLN A N 1
ATOM 855 C CA . GLN A 1 117 ? -5.549 -18.552 3.740 1.00 78.56 117 GLN A CA 1
ATOM 856 C C . GLN A 1 117 ? -5.846 -18.647 2.236 1.00 78.56 117 GLN A C 1
ATOM 858 O O . GLN A 1 117 ? -4.913 -18.572 1.430 1.00 78.56 117 GLN A O 1
ATOM 863 N N . ALA A 1 118 ? -7.119 -18.750 1.848 1.00 80.50 118 ALA A N 1
ATOM 864 C CA . ALA A 1 118 ? -7.541 -18.734 0.448 1.00 80.50 118 ALA A CA 1
ATOM 865 C C . ALA A 1 118 ? -7.153 -17.417 -0.239 1.00 80.50 118 ALA A C 1
ATOM 867 O O . ALA A 1 118 ? -6.551 -17.428 -1.315 1.00 80.50 118 ALA A O 1
ATOM 868 N N . PHE A 1 119 ? -7.393 -16.277 0.418 1.00 79.38 119 PHE A N 1
ATOM 869 C CA . PHE A 1 119 ? -7.010 -14.972 -0.117 1.00 79.38 119 PHE A CA 1
ATOM 870 C C . PHE A 1 119 ? -5.495 -14.846 -0.319 1.00 79.38 119 PHE A C 1
ATOM 872 O O . PHE A 1 119 ? -5.046 -14.370 -1.362 1.00 79.38 119 PHE A O 1
ATOM 879 N N . ILE A 1 120 ? -4.686 -15.296 0.644 1.00 72.25 120 ILE A N 1
ATOM 880 C CA . ILE A 1 120 ? -3.222 -15.268 0.521 1.00 72.25 120 ILE A CA 1
ATOM 881 C C . ILE A 1 120 ? -2.745 -16.183 -0.615 1.00 72.25 120 ILE A C 1
ATOM 883 O O . ILE A 1 120 ? -1.800 -15.825 -1.314 1.00 72.25 120 ILE A O 1
ATOM 887 N N . GLN A 1 121 ? -3.391 -17.322 -0.860 1.00 71.56 121 GLN A N 1
ATOM 888 C CA . GLN A 1 121 ? -3.040 -18.189 -1.992 1.00 71.56 121 GLN A CA 1
ATOM 889 C C . GLN A 1 121 ? -3.394 -17.553 -3.343 1.00 71.56 121 GLN A C 1
ATOM 891 O O . GLN A 1 121 ? -2.575 -17.565 -4.262 1.00 71.56 121 GLN A O 1
ATOM 896 N N . GLU A 1 122 ? -4.583 -16.960 -3.460 1.00 70.00 122 GLU A N 1
ATOM 897 C CA . GLU A 1 122 ? -5.066 -16.356 -4.708 1.00 70.00 122 GLU A CA 1
ATOM 898 C C . GLU A 1 122 ? -4.372 -15.029 -5.038 1.00 70.00 122 GLU A C 1
ATOM 900 O O . GLU A 1 122 ? -4.010 -14.758 -6.185 1.00 70.00 122 GLU A O 1
ATOM 905 N N . GLN A 1 123 ? -4.196 -14.176 -4.029 1.00 65.81 123 GLN A N 1
ATOM 906 C CA . GLN A 1 123 ? -3.775 -12.785 -4.193 1.00 65.81 123 GLN A CA 1
ATOM 907 C C . GLN A 1 123 ? -2.371 -12.526 -3.636 1.00 65.81 123 GLN A C 1
ATOM 909 O O . GLN A 1 123 ? -1.757 -11.516 -3.984 1.00 65.81 123 GLN A O 1
ATOM 914 N N . GLY A 1 124 ? -1.799 -13.428 -2.832 1.00 56.78 124 GLY A N 1
ATOM 915 C CA . GLY A 1 124 ? -0.457 -13.269 -2.258 1.00 56.78 124 GLY A CA 1
ATOM 916 C C . GLY A 1 124 ? 0.658 -13.221 -3.300 1.00 56.78 124 GLY A C 1
ATOM 917 O O . GLY A 1 124 ? 1.687 -12.610 -3.042 1.00 56.78 124 GLY A O 1
ATOM 918 N N . LEU A 1 125 ? 0.449 -13.751 -4.509 1.00 45.44 125 LEU A N 1
ATOM 919 C CA . LEU A 1 125 ? 1.374 -13.563 -5.636 1.00 45.44 125 LEU A CA 1
ATOM 920 C C . LEU A 1 125 ? 1.234 -12.175 -6.286 1.00 45.44 125 LEU A C 1
ATOM 922 O O . LEU A 1 125 ? 2.232 -11.585 -6.700 1.00 45.44 125 LEU A O 1
ATOM 926 N N . ARG A 1 126 ? 0.017 -11.615 -6.315 1.00 49.62 126 ARG A N 1
ATOM 927 C CA . ARG A 1 126 ? -0.273 -10.275 -6.864 1.00 49.62 126 ARG A CA 1
ATOM 928 C C . ARG A 1 126 ? 0.192 -9.167 -5.921 1.00 49.62 126 ARG A C 1
ATOM 930 O O . ARG A 1 126 ? 0.804 -8.200 -6.358 1.00 49.62 126 ARG A O 1
ATOM 937 N N . PHE A 1 127 ? 0.012 -9.360 -4.616 1.00 47.88 127 PHE A N 1
ATOM 938 C CA . PHE A 1 127 ? 0.504 -8.458 -3.574 1.00 47.88 127 PHE A CA 1
ATOM 939 C C . PHE A 1 127 ? 1.888 -8.856 -3.026 1.00 47.88 127 PHE A C 1
ATOM 941 O O . PHE A 1 127 ? 2.369 -8.231 -2.083 1.00 47.88 127 PHE A O 1
ATOM 948 N N . GLY A 1 128 ? 2.589 -9.854 -3.578 1.00 43.12 128 GLY A N 1
ATOM 949 C CA . GLY A 1 128 ? 3.753 -10.442 -2.902 1.00 43.12 128 GLY A CA 1
ATOM 950 C C . GLY A 1 128 ? 4.900 -10.917 -3.780 1.00 43.12 128 GLY A C 1
ATOM 951 O O . GLY A 1 128 ? 5.316 -12.061 -3.690 1.00 43.12 128 GLY A O 1
ATOM 952 N N . ALA A 1 129 ? 5.568 -9.973 -4.447 1.00 38.41 129 ALA A N 1
ATOM 953 C CA . ALA A 1 129 ? 7.016 -10.073 -4.690 1.00 38.41 129 ALA A CA 1
ATOM 954 C C . ALA A 1 129 ? 7.863 -9.539 -3.504 1.00 38.41 129 ALA A C 1
ATOM 956 O O . ALA A 1 129 ? 9.090 -9.626 -3.519 1.00 38.41 129 ALA A O 1
ATOM 957 N N . ARG A 1 130 ? 7.232 -8.981 -2.454 1.00 45.81 130 ARG A N 1
ATOM 958 C CA . ARG A 1 130 ? 7.916 -8.433 -1.260 1.00 45.81 130 ARG A CA 1
ATOM 959 C C . ARG A 1 130 ? 7.305 -8.807 0.095 1.00 45.81 130 ARG A C 1
ATOM 961 O O . ARG A 1 130 ? 7.788 -8.304 1.106 1.00 45.81 130 ARG A O 1
ATOM 968 N N . LEU A 1 131 ? 6.321 -9.710 0.159 1.00 41.81 131 LEU A N 1
ATOM 969 C CA . LEU A 1 131 ? 5.769 -10.176 1.445 1.00 41.81 131 LEU A CA 1
ATOM 970 C C . LEU A 1 131 ? 6.823 -10.846 2.359 1.00 41.81 131 LEU A C 1
ATOM 972 O O . LEU A 1 131 ? 6.609 -10.929 3.558 1.00 41.81 131 LEU A O 1
ATOM 976 N N . GLY A 1 132 ? 8.003 -11.207 1.832 1.00 38.97 132 GLY A N 1
ATOM 977 C CA . GLY A 1 132 ? 9.165 -11.656 2.615 1.00 38.97 132 GLY A CA 1
ATOM 978 C C . GLY A 1 132 ? 10.443 -10.806 2.489 1.00 38.97 132 GLY A C 1
ATOM 979 O O . GLY A 1 132 ? 11.507 -11.279 2.875 1.00 38.97 132 GLY A O 1
ATOM 980 N N . ALA A 1 133 ? 10.406 -9.595 1.910 1.00 32.31 133 ALA A N 1
ATOM 981 C CA . ALA A 1 133 ? 11.629 -8.839 1.563 1.00 32.31 133 ALA A CA 1
ATOM 982 C C . ALA A 1 133 ? 11.563 -7.324 1.856 1.00 32.31 133 ALA A C 1
ATOM 984 O O . ALA A 1 133 ? 12.087 -6.507 1.094 1.00 32.31 133 ALA A O 1
ATOM 985 N N . GLY A 1 134 ? 10.897 -6.932 2.944 1.00 33.22 134 GLY A N 1
ATOM 986 C CA . GLY A 1 134 ? 10.823 -5.524 3.369 1.00 33.22 134 GLY A CA 1
ATOM 987 C C . GLY A 1 134 ? 10.716 -5.310 4.878 1.00 33.22 134 GLY A C 1
ATOM 988 O O . GLY A 1 134 ? 10.438 -4.205 5.316 1.00 33.22 134 GLY A O 1
ATOM 989 N N . ALA A 1 135 ? 10.914 -6.358 5.675 1.00 34.47 135 ALA A N 1
ATOM 990 C CA . ALA A 1 135 ? 10.541 -6.383 7.085 1.00 34.47 135 ALA A CA 1
ATOM 991 C C . ALA A 1 135 ? 11.717 -6.440 8.077 1.00 34.47 135 ALA A C 1
ATOM 993 O O . ALA A 1 135 ? 11.487 -6.665 9.260 1.00 34.47 135 ALA A O 1
ATOM 994 N N . GLY A 1 136 ? 12.962 -6.262 7.618 1.00 31.38 136 GLY A N 1
ATOM 995 C CA . GLY A 1 136 ? 14.138 -6.463 8.476 1.00 31.38 136 GLY A CA 1
ATOM 996 C C . GLY A 1 136 ? 15.446 -5.820 8.013 1.00 31.38 136 GLY A C 1
ATOM 997 O O . GLY A 1 136 ? 16.507 -6.274 8.419 1.00 31.38 136 GLY A O 1
ATOM 998 N N . ALA A 1 137 ? 15.411 -4.783 7.172 1.00 31.36 137 ALA A N 1
ATOM 999 C CA . ALA A 1 137 ? 16.624 -4.094 6.714 1.00 31.36 137 ALA A CA 1
ATOM 1000 C C . ALA A 1 137 ? 16.717 -2.652 7.236 1.00 31.36 137 ALA A C 1
ATOM 1002 O O . ALA A 1 137 ? 17.158 -1.758 6.525 1.00 31.36 137 ALA A O 1
ATOM 1003 N N . GLN A 1 138 ? 16.303 -2.409 8.481 1.00 34.72 138 GLN A N 1
ATOM 1004 C CA . GLN A 1 138 ? 16.620 -1.156 9.163 1.00 34.72 138 GLN A CA 1
ATOM 1005 C C . GLN A 1 138 ? 16.738 -1.411 10.666 1.00 34.72 138 GLN A C 1
ATOM 1007 O O . GLN A 1 138 ? 15.775 -1.319 11.412 1.00 34.72 138 GLN A O 1
ATOM 1012 N N . GLY A 1 139 ? 17.930 -1.828 11.097 1.00 38.91 139 GLY A N 1
ATOM 1013 C CA . GLY A 1 139 ? 18.186 -2.135 12.506 1.00 38.91 139 GLY A CA 1
ATOM 1014 C C . GLY A 1 139 ? 19.324 -3.124 12.734 1.00 38.91 139 GLY A C 1
ATOM 1015 O O . GLY A 1 139 ? 19.144 -4.117 13.423 1.00 38.91 139 GLY A O 1
ATOM 1016 N N . GLY A 1 140 ? 20.499 -2.883 12.151 1.00 28.62 140 GLY A N 1
ATOM 1017 C CA . GLY A 1 140 ? 21.674 -3.733 12.352 1.00 28.62 140 GLY A CA 1
ATOM 1018 C C . GLY A 1 140 ? 22.946 -2.911 12.277 1.00 28.62 140 GLY A C 1
ATOM 1019 O O . GLY A 1 140 ? 23.528 -2.744 11.213 1.00 28.62 140 GLY A O 1
ATOM 1020 N N . ARG A 1 141 ? 23.336 -2.348 13.421 1.00 31.31 141 ARG A N 1
ATOM 1021 C CA . ARG A 1 141 ? 24.541 -1.539 13.606 1.00 31.31 141 ARG A CA 1
ATOM 1022 C C . ARG A 1 141 ? 25.779 -2.276 13.095 1.00 31.31 141 ARG A C 1
ATOM 1024 O O . ARG A 1 141 ? 26.142 -3.340 13.594 1.00 31.31 141 ARG A O 1
ATOM 1031 N N . GLN A 1 142 ? 26.441 -1.629 12.145 1.00 36.31 142 GLN A N 1
ATOM 1032 C CA . GLN A 1 142 ? 27.846 -1.787 11.802 1.00 36.31 142 GLN A CA 1
ATOM 1033 C C . GLN A 1 142 ? 28.669 -1.915 13.092 1.00 36.31 142 GLN A C 1
ATOM 1035 O O . GLN A 1 142 ? 28.803 -0.967 13.860 1.00 36.31 142 GLN A O 1
ATOM 1040 N N . SER A 1 143 ? 29.144 -3.126 13.368 1.00 35.06 143 SER A N 1
ATOM 1041 C CA . SER A 1 143 ? 30.142 -3.384 14.398 1.00 35.06 143 SER A CA 1
ATOM 1042 C C . SER A 1 143 ? 31.199 -4.315 13.819 1.00 35.06 143 SER A C 1
ATOM 1044 O O . SER A 1 143 ? 30.989 -5.501 13.575 1.00 35.06 143 SER A O 1
ATOM 1046 N N . ASP A 1 144 ? 32.322 -3.674 13.528 1.00 38.81 144 ASP A N 1
ATOM 1047 C CA . ASP A 1 144 ? 33.671 -4.184 13.342 1.00 38.81 144 ASP A CA 1
ATOM 1048 C C . ASP A 1 144 ? 33.911 -5.641 13.769 1.00 38.81 144 ASP A C 1
ATOM 1050 O O . ASP A 1 144 ? 34.093 -5.948 14.948 1.00 38.81 144 ASP A O 1
ATOM 1054 N N . ARG A 1 145 ? 34.058 -6.533 12.783 1.00 35.88 145 ARG A N 1
ATOM 1055 C CA . ARG A 1 145 ? 34.965 -7.690 12.880 1.00 35.88 145 ARG A CA 1
ATOM 1056 C C . ARG A 1 145 ? 35.716 -7.882 11.571 1.00 35.88 145 ARG A C 1
ATOM 1058 O O . ARG A 1 145 ? 35.530 -8.850 10.841 1.00 35.88 145 ARG A O 1
ATOM 1065 N N . GLN A 1 146 ? 36.606 -6.937 11.301 1.00 35.84 146 GLN A N 1
ATOM 1066 C CA . GLN A 1 146 ? 37.750 -7.174 10.434 1.00 35.84 146 GLN A CA 1
ATOM 1067 C C . GLN A 1 146 ? 38.773 -8.047 11.170 1.00 35.84 146 GLN A C 1
ATOM 1069 O O . GLN A 1 146 ? 39.218 -7.720 12.264 1.00 35.84 146 GLN A O 1
ATOM 1074 N N . GLY A 1 147 ? 39.135 -9.160 10.531 1.00 35.56 147 GLY A N 1
ATOM 1075 C CA . GLY A 1 147 ? 40.463 -9.764 10.607 1.00 35.56 147 GLY A CA 1
ATOM 1076 C C . GLY A 1 147 ? 40.921 -10.314 11.957 1.00 35.56 147 GLY A C 1
ATOM 1077 O O . GLY A 1 147 ? 41.624 -9.648 12.709 1.00 35.56 147 GLY A O 1
ATOM 1078 N N . ARG A 1 148 ? 40.719 -11.618 12.174 1.00 31.84 148 ARG A N 1
ATOM 1079 C CA . ARG A 1 148 ? 41.726 -12.413 12.888 1.00 31.84 148 ARG A CA 1
ATOM 1080 C C . ARG A 1 148 ? 41.832 -13.810 12.292 1.00 31.84 148 ARG A C 1
ATOM 1082 O O . ARG A 1 148 ? 41.128 -14.731 12.686 1.00 31.84 148 ARG A O 1
ATOM 1089 N N . ALA A 1 149 ? 42.757 -13.937 11.344 1.00 40.94 149 ALA A N 1
ATOM 1090 C CA . ALA A 1 149 ? 43.412 -15.199 11.046 1.00 40.94 149 ALA A CA 1
ATOM 1091 C C . ALA A 1 149 ? 44.015 -15.747 12.352 1.00 40.94 149 ALA A C 1
ATOM 1093 O O . ALA A 1 149 ? 44.780 -15.061 13.033 1.00 40.94 149 ALA A O 1
ATOM 1094 N N . GLY A 1 150 ? 43.615 -16.956 12.727 1.00 30.86 150 GLY A N 1
ATOM 1095 C CA . GLY A 1 150 ? 44.040 -17.611 13.955 1.00 30.86 150 GLY A CA 1
ATOM 1096 C C . GLY A 1 150 ? 43.979 -19.116 13.778 1.00 30.86 150 GLY A C 1
ATOM 1097 O O . GLY A 1 150 ? 42.933 -19.726 13.964 1.00 30.86 150 GLY A O 1
ATOM 1098 N N . SER A 1 151 ? 45.114 -19.679 13.377 1.00 34.66 151 SER A N 1
ATOM 1099 C CA . SER A 1 151 ? 45.423 -21.103 13.349 1.00 34.66 151 SER A CA 1
ATOM 1100 C C . SER A 1 151 ? 44.967 -21.826 14.618 1.00 34.66 151 SER A C 1
ATOM 1102 O O . SER A 1 151 ? 45.325 -21.412 15.719 1.00 34.66 151 SER A O 1
ATOM 1104 N N . PHE A 1 152 ? 44.286 -22.961 14.461 1.00 32.34 152 PHE A N 1
ATOM 1105 C CA . PHE A 1 152 ? 44.181 -23.981 15.504 1.00 32.34 152 PHE A CA 1
ATOM 1106 C C . PHE A 1 152 ? 44.824 -25.287 15.012 1.00 32.34 152 PHE A C 1
ATOM 1108 O O . PHE A 1 152 ? 44.316 -25.896 14.071 1.00 32.34 152 PHE A O 1
ATOM 1115 N N . PRO A 1 153 ? 45.944 -25.720 15.619 1.00 39.34 153 PRO A N 1
ATOM 1116 C CA . PRO A 1 153 ? 46.477 -27.069 15.493 1.00 39.34 153 PRO A CA 1
ATOM 1117 C C . PRO A 1 153 ? 45.936 -27.941 16.636 1.00 39.34 153 PRO A C 1
ATOM 1119 O O . PRO A 1 153 ? 45.983 -27.541 17.798 1.00 39.34 153 PRO A O 1
ATOM 1122 N N . GLY A 1 154 ? 45.461 -29.151 16.343 1.00 32.91 154 GLY A N 1
ATOM 1123 C CA . GLY A 1 154 ? 45.111 -30.097 17.406 1.00 32.91 154 GLY A CA 1
ATOM 1124 C C . GLY A 1 154 ? 44.330 -31.306 16.917 1.00 32.91 154 GLY A C 1
ATOM 1125 O O . GLY A 1 154 ? 43.125 -31.224 16.716 1.00 32.91 154 GLY A O 1
ATOM 1126 N N . GLY A 1 155 ? 45.031 -32.426 16.735 1.00 38.62 155 GLY A N 1
ATOM 1127 C CA . GLY A 1 155 ? 44.430 -33.729 16.472 1.00 38.62 155 GLY A CA 1
ATOM 1128 C C . GLY A 1 155 ? 43.790 -34.361 17.715 1.00 38.62 155 GLY A C 1
ATOM 1129 O O . GLY A 1 155 ? 44.228 -34.140 18.842 1.00 38.62 155 GLY A O 1
ATOM 1130 N N . GLY A 1 156 ? 42.779 -35.194 17.466 1.00 31.70 156 GLY A N 1
ATOM 1131 C CA . GLY A 1 156 ? 42.090 -36.081 18.410 1.00 31.70 156 GLY A CA 1
ATOM 1132 C C . GLY A 1 156 ? 41.141 -37.021 17.640 1.00 31.70 156 GLY A C 1
ATOM 1133 O O . GLY A 1 156 ? 40.767 -36.679 16.524 1.00 31.70 156 GLY A O 1
ATOM 1134 N N . PRO A 1 157 ? 40.813 -38.220 18.156 1.00 39.69 157 PRO A N 1
ATOM 1135 C CA . PRO A 1 157 ? 41.009 -39.505 17.466 1.00 39.69 157 PRO A CA 1
ATOM 1136 C C . PRO A 1 157 ? 39.786 -40.084 16.714 1.00 39.69 157 PRO A C 1
ATOM 1138 O O . PRO A 1 157 ? 38.662 -39.629 16.917 1.00 39.69 157 PRO A O 1
ATOM 1141 N N . PRO A 1 158 ? 39.991 -41.124 15.869 1.00 42.69 158 PRO A N 1
ATOM 1142 C CA . PRO A 1 158 ? 38.947 -41.741 15.056 1.00 42.69 158 PRO A CA 1
ATOM 1143 C C . PRO A 1 158 ? 38.214 -42.848 15.828 1.00 42.69 158 PRO A C 1
ATOM 1145 O O . PRO A 1 158 ? 38.851 -43.740 16.386 1.00 42.69 158 PRO A O 1
ATOM 1148 N N . GLY A 1 159 ? 36.878 -42.844 15.811 1.00 37.78 159 GLY A N 1
ATOM 1149 C CA . GLY A 1 159 ? 36.106 -44.006 16.264 1.00 37.78 159 GLY A CA 1
ATOM 1150 C C . GLY A 1 159 ? 34.688 -43.723 16.753 1.00 37.78 159 GLY A C 1
ATOM 1151 O O . GLY A 1 159 ? 34.476 -43.554 17.943 1.00 37.78 159 GLY A O 1
ATOM 1152 N N . GLY A 1 160 ? 33.735 -43.762 15.817 1.00 33.91 160 GLY A N 1
ATOM 1153 C CA . GLY A 1 160 ? 32.454 -44.469 15.945 1.00 33.91 160 GLY A CA 1
ATOM 1154 C C . GLY A 1 160 ? 31.440 -44.041 17.009 1.00 33.91 160 GLY A C 1
ATOM 1155 O O . GLY A 1 160 ? 31.508 -44.506 18.137 1.00 33.91 160 GLY A O 1
ATOM 1156 N N . LEU A 1 161 ? 30.376 -43.364 16.561 1.00 31.00 161 LEU A N 1
ATOM 1157 C CA . LEU A 1 161 ? 28.998 -43.603 17.009 1.00 31.00 161 LEU A CA 1
ATOM 1158 C C . LEU A 1 161 ? 28.052 -43.478 15.791 1.00 31.00 161 LEU A C 1
ATOM 1160 O O . LEU A 1 161 ? 28.081 -42.450 15.112 1.00 31.00 161 LEU A O 1
ATOM 1164 N N . PRO A 1 162 ? 27.248 -44.511 15.477 1.00 41.22 162 PRO A N 1
ATOM 1165 C CA . PRO A 1 162 ? 26.228 -44.480 14.435 1.00 41.22 162 PRO A CA 1
ATOM 1166 C C . PRO A 1 162 ? 24.882 -44.047 15.034 1.00 41.22 162 PRO A C 1
ATOM 1168 O O . PRO A 1 162 ? 24.458 -44.591 16.051 1.00 41.22 162 PRO A O 1
ATOM 1171 N N . GLY A 1 163 ? 24.175 -43.108 14.402 1.00 37.03 163 GLY A N 1
ATOM 1172 C CA . GLY A 1 163 ? 22.800 -42.811 14.813 1.00 37.03 163 GLY A CA 1
ATOM 1173 C C . GLY A 1 163 ? 22.228 -41.497 14.294 1.00 37.03 163 GLY A C 1
ATOM 1174 O O . GLY A 1 163 ? 22.475 -40.450 14.873 1.00 37.03 163 GLY A O 1
ATOM 1175 N N . GLY A 1 164 ? 21.416 -41.597 13.238 1.00 40.66 164 GLY A N 1
ATOM 1176 C CA . GLY A 1 164 ? 20.172 -40.833 13.076 1.00 40.66 164 GLY A CA 1
ATOM 1177 C C . GLY A 1 164 ? 20.251 -39.306 13.032 1.00 40.66 164 GLY A C 1
ATOM 1178 O O . GLY A 1 164 ? 19.758 -38.650 13.941 1.00 40.66 164 GLY A O 1
ATOM 1179 N N . GLY A 1 165 ? 20.765 -38.743 11.937 1.00 35.03 165 GLY A N 1
ATOM 1180 C CA . GLY A 1 165 ? 20.408 -37.384 11.513 1.00 35.03 165 GLY A CA 1
ATOM 1181 C C . GLY A 1 165 ? 19.264 -37.437 10.484 1.00 35.03 165 GLY A C 1
ATOM 1182 O O . GLY A 1 165 ? 19.303 -38.316 9.619 1.00 35.03 165 GLY A O 1
ATOM 1183 N N . PRO A 1 166 ? 18.242 -36.564 10.560 1.00 40.09 166 PRO A N 1
ATOM 1184 C CA . PRO A 1 166 ? 17.104 -36.570 9.638 1.00 40.09 166 PRO A CA 1
ATOM 1185 C C . PRO A 1 166 ? 17.530 -36.254 8.187 1.00 40.09 166 PRO A C 1
ATOM 1187 O O . PRO A 1 166 ? 18.484 -35.498 7.975 1.00 40.09 166 PRO A O 1
ATOM 1190 N N . PRO A 1 167 ? 16.846 -36.810 7.168 1.00 41.00 167 PRO A N 1
ATOM 1191 C CA . PRO A 1 167 ? 17.194 -36.595 5.772 1.00 41.00 167 PRO A CA 1
ATOM 1192 C C . PRO A 1 167 ? 16.576 -35.274 5.304 1.00 41.00 167 PRO A C 1
ATOM 1194 O O . PRO A 1 167 ? 15.407 -35.223 4.945 1.00 41.00 167 PRO A O 1
ATOM 1197 N N . GLY A 1 168 ? 17.346 -34.190 5.333 1.00 44.19 168 GLY A N 1
ATOM 1198 C CA . GLY A 1 168 ? 16.847 -32.901 4.838 1.00 44.19 168 GLY A CA 1
ATOM 1199 C C . GLY A 1 168 ? 17.781 -31.713 5.019 1.00 44.19 168 GLY A C 1
ATOM 1200 O O . GLY A 1 168 ? 17.331 -30.575 4.999 1.00 44.19 168 GLY A O 1
ATOM 1201 N N . GLY A 1 169 ? 19.079 -31.948 5.224 1.00 37.03 169 GLY A N 1
ATOM 1202 C CA . GLY A 1 169 ? 20.055 -30.868 5.299 1.00 37.03 169 GLY A CA 1
ATOM 1203 C C . GLY A 1 169 ? 20.150 -30.138 3.962 1.00 37.03 169 GLY A C 1
ATOM 1204 O O . GLY A 1 169 ? 20.688 -30.682 2.998 1.00 37.03 169 GLY A O 1
ATOM 1205 N N . LEU A 1 170 ? 19.641 -28.906 3.929 1.00 40.38 170 LEU A N 1
ATOM 1206 C CA . LEU A 1 170 ? 19.936 -27.904 2.909 1.00 40.38 170 LEU A CA 1
ATOM 1207 C C . LEU A 1 170 ? 21.437 -27.949 2.559 1.00 40.38 170 LEU A C 1
ATOM 1209 O O . LEU A 1 170 ? 22.271 -27.871 3.469 1.00 40.38 170 LEU A O 1
ATOM 1213 N N . PRO A 1 171 ? 21.817 -28.058 1.272 1.00 38.12 171 PRO A N 1
ATOM 1214 C CA . PRO A 1 171 ? 23.208 -27.945 0.872 1.00 38.12 171 PRO A CA 1
ATOM 1215 C C . PRO A 1 171 ? 23.716 -26.555 1.261 1.00 38.12 171 PRO A C 1
ATOM 1217 O O . PRO A 1 171 ? 23.229 -25.535 0.769 1.00 38.12 171 PRO A O 1
ATOM 1220 N N . GLY A 1 172 ? 24.695 -26.510 2.162 1.00 43.25 172 GLY A N 1
ATOM 1221 C CA . GLY A 1 172 ? 25.412 -25.282 2.470 1.00 43.25 172 GLY A CA 1
ATOM 1222 C C . GLY A 1 172 ? 26.036 -24.717 1.194 1.00 43.25 172 GLY A C 1
ATOM 1223 O O . GLY A 1 172 ? 26.870 -25.375 0.576 1.00 43.25 172 GLY A O 1
ATOM 1224 N N . GLY A 1 173 ? 25.621 -23.510 0.798 1.00 42.19 173 GLY A N 1
ATOM 1225 C CA . GLY A 1 173 ? 26.246 -22.767 -0.302 1.00 42.19 173 GLY A CA 1
ATOM 1226 C C . GLY A 1 173 ? 25.314 -22.031 -1.269 1.00 42.19 173 GLY A C 1
ATOM 1227 O O . GLY A 1 173 ? 25.816 -21.385 -2.185 1.00 42.19 173 GLY A O 1
ATOM 1228 N N . ALA A 1 174 ? 23.988 -22.086 -1.111 1.00 38.84 174 ALA A N 1
ATOM 1229 C CA . ALA A 1 174 ? 23.087 -21.373 -2.018 1.00 38.84 174 ALA A CA 1
ATOM 1230 C C . ALA A 1 174 ? 22.994 -19.872 -1.678 1.00 38.84 174 ALA A C 1
ATOM 1232 O O . ALA A 1 174 ? 22.530 -19.480 -0.608 1.00 38.84 174 ALA A O 1
ATOM 1233 N N . ASN A 1 175 ? 23.423 -19.030 -2.621 1.00 44.97 175 ASN A N 1
ATOM 1234 C CA . ASN A 1 175 ? 23.204 -17.585 -2.596 1.00 44.97 175 ASN A CA 1
ATOM 1235 C C . ASN A 1 175 ? 21.692 -17.283 -2.473 1.00 44.97 175 ASN A C 1
ATOM 1237 O O . ASN A 1 175 ? 20.920 -17.792 -3.291 1.00 44.97 175 ASN A O 1
ATOM 1241 N N . PRO A 1 176 ? 21.246 -16.403 -1.553 1.00 46.50 176 PRO A N 1
ATOM 1242 C CA . PRO A 1 176 ? 19.826 -16.057 -1.388 1.00 46.50 176 PRO A CA 1
ATOM 1243 C C . PRO A 1 176 ? 19.182 -15.406 -2.631 1.00 46.50 176 PRO A C 1
ATOM 1245 O O . PRO A 1 176 ? 17.965 -15.247 -2.676 1.00 46.50 176 PRO A O 1
ATOM 1248 N N . GLY A 1 177 ? 19.975 -15.062 -3.652 1.00 48.00 177 GLY A N 1
ATOM 1249 C CA . GLY A 1 177 ? 19.512 -14.558 -4.947 1.00 48.00 177 GLY A CA 1
ATOM 1250 C C . GLY A 1 177 ? 19.194 -15.616 -6.015 1.00 48.00 177 GLY A C 1
ATOM 1251 O O . GLY A 1 177 ? 18.760 -15.228 -7.092 1.00 48.00 177 GLY A O 1
ATOM 1252 N N . GLN A 1 178 ? 19.408 -16.917 -5.765 1.00 46.44 178 GLN A N 1
ATOM 1253 C CA . GLN A 1 178 ? 19.177 -17.988 -6.763 1.00 46.44 178 GLN A CA 1
ATOM 1254 C C . GLN A 1 178 ? 17.983 -18.905 -6.451 1.00 46.44 178 GLN A C 1
ATOM 1256 O O . GLN A 1 178 ? 17.715 -19.845 -7.196 1.00 46.44 178 GLN A O 1
ATOM 1261 N N . LEU A 1 179 ? 17.256 -18.658 -5.362 1.00 56.94 179 LEU A N 1
ATOM 1262 C CA . LEU A 1 179 ? 16.064 -19.437 -5.032 1.00 56.94 179 LEU A CA 1
ATOM 1263 C C . LEU A 1 179 ? 14.890 -18.994 -5.914 1.00 56.94 179 LEU A C 1
ATOM 1265 O O . LEU A 1 179 ? 14.611 -17.795 -6.009 1.00 56.94 179 LEU A O 1
ATOM 1269 N N . SER A 1 180 ? 14.183 -19.956 -6.522 1.00 60.66 180 SER A N 1
ATOM 1270 C CA . SER A 1 180 ? 12.909 -19.670 -7.188 1.00 60.66 180 SER A CA 1
ATOM 1271 C C . SER A 1 180 ? 11.912 -19.070 -6.184 1.00 60.66 180 SER A C 1
ATOM 1273 O O . SER A 1 180 ? 12.031 -19.319 -4.977 1.00 60.66 180 SER A O 1
ATOM 1275 N N . PRO A 1 181 ? 10.933 -18.267 -6.634 1.00 51.19 181 PRO A N 1
ATOM 1276 C CA . PRO A 1 181 ? 9.886 -17.728 -5.764 1.00 51.19 181 PRO A CA 1
ATOM 1277 C C . PRO A 1 181 ? 9.219 -18.809 -4.903 1.00 51.19 181 PRO A C 1
ATOM 1279 O O . PRO A 1 181 ? 9.010 -18.602 -3.709 1.00 51.19 181 PRO A O 1
ATOM 1282 N N . GLU A 1 182 ? 8.996 -19.988 -5.480 1.00 52.38 182 GLU A N 1
ATOM 1283 C CA . GLU A 1 182 ? 8.430 -21.153 -4.804 1.00 52.38 182 GLU A CA 1
ATOM 1284 C C . GLU A 1 182 ? 9.392 -21.714 -3.752 1.00 52.38 182 GLU A C 1
ATOM 1286 O O . GLU A 1 182 ? 8.979 -21.961 -2.627 1.00 52.38 182 GLU A O 1
ATOM 1291 N N . ALA A 1 183 ? 10.689 -21.837 -4.052 1.00 61.09 183 ALA A N 1
ATOM 1292 C CA . ALA A 1 183 ? 11.678 -22.306 -3.080 1.00 61.09 183 ALA A CA 1
ATOM 1293 C C . ALA A 1 183 ? 11.845 -21.330 -1.901 1.00 61.09 183 ALA A C 1
ATOM 1295 O O . ALA A 1 183 ? 12.105 -21.752 -0.776 1.00 61.09 183 ALA A O 1
ATOM 1296 N N . ARG A 1 184 ? 11.658 -20.023 -2.133 1.00 65.00 184 ARG A N 1
ATOM 1297 C CA . ARG A 1 184 ? 11.625 -19.013 -1.063 1.00 65.00 184 ARG A CA 1
ATOM 1298 C C . ARG A 1 184 ? 10.353 -19.120 -0.231 1.00 65.00 184 ARG A C 1
ATOM 1300 O O . ARG A 1 184 ? 10.444 -19.019 0.988 1.00 65.00 184 ARG A O 1
ATOM 1307 N N . ALA A 1 185 ? 9.201 -19.327 -0.867 1.00 56.78 185 ALA A N 1
ATOM 1308 C CA . ALA A 1 185 ? 7.937 -19.544 -0.172 1.00 56.78 185 ALA A CA 1
ATOM 1309 C C . ALA A 1 185 ? 7.997 -20.806 0.703 1.00 56.78 185 ALA A C 1
ATOM 1311 O O . ALA A 1 185 ? 7.648 -20.734 1.876 1.00 56.78 185 ALA A O 1
ATOM 1312 N N . THR A 1 186 ? 8.544 -21.911 0.183 1.00 65.25 186 THR A N 1
ATOM 1313 C CA . THR A 1 186 ? 8.768 -23.148 0.946 1.00 65.25 186 THR A CA 1
ATOM 1314 C C . THR A 1 186 ? 9.759 -22.937 2.085 1.00 65.25 186 THR A C 1
ATOM 1316 O O . THR A 1 186 ? 9.474 -23.338 3.203 1.00 65.25 186 THR A O 1
ATOM 1319 N N . ALA A 1 187 ? 10.874 -22.235 1.861 1.00 63.47 187 ALA A N 1
ATOM 1320 C CA . ALA A 1 187 ? 11.839 -21.950 2.925 1.00 63.47 187 ALA A CA 1
ATOM 1321 C C . ALA A 1 187 ? 11.266 -21.038 4.027 1.00 63.47 187 ALA A C 1
ATOM 1323 O O . ALA A 1 187 ? 11.643 -21.162 5.188 1.00 63.47 187 ALA A O 1
ATOM 1324 N N . ILE A 1 188 ? 10.364 -20.112 3.684 1.00 62.22 188 ILE A N 1
ATOM 1325 C CA . ILE A 1 188 ? 9.640 -19.286 4.660 1.00 62.22 188 ILE A CA 1
ATOM 1326 C C . ILE A 1 188 ? 8.612 -20.142 5.410 1.00 62.22 188 ILE A C 1
ATOM 1328 O O . ILE A 1 188 ? 8.542 -20.055 6.631 1.00 62.22 188 ILE A O 1
ATOM 1332 N N . ALA A 1 189 ? 7.871 -21.001 4.707 1.00 62.66 189 ALA A N 1
ATOM 1333 C CA . ALA A 1 189 ? 6.898 -21.912 5.302 1.00 62.66 189 ALA A CA 1
ATOM 1334 C C . ALA A 1 189 ? 7.552 -22.944 6.236 1.00 62.66 189 ALA A C 1
ATOM 1336 O O . ALA A 1 189 ? 7.026 -23.189 7.309 1.00 62.66 189 ALA A O 1
ATOM 1337 N N . GLU A 1 190 ? 8.723 -23.486 5.897 1.00 64.06 190 GLU A N 1
ATOM 1338 C CA . GLU A 1 190 ? 9.493 -24.378 6.780 1.00 64.06 190 GLU A CA 1
ATOM 1339 C C . GLU A 1 190 ? 10.031 -23.647 8.015 1.00 64.06 190 GLU A C 1
ATOM 1341 O O . GLU A 1 190 ? 10.163 -24.240 9.079 1.00 64.06 190 GLU A O 1
ATOM 1346 N N . ARG A 1 191 ? 10.327 -22.346 7.900 1.00 63.50 191 ARG A N 1
ATOM 1347 C CA . ARG A 1 191 ? 10.833 -21.538 9.020 1.00 63.50 191 ARG A CA 1
ATOM 1348 C C . ARG A 1 191 ? 9.730 -21.042 9.955 1.00 63.50 191 ARG A C 1
ATOM 1350 O O . ARG A 1 191 ? 10.015 -20.776 11.116 1.00 63.50 191 ARG A O 1
ATOM 1357 N N . LEU A 1 192 ? 8.516 -20.872 9.433 1.00 64.62 192 LEU A N 1
ATOM 1358 C CA . LEU A 1 192 ? 7.322 -20.448 10.173 1.00 64.62 192 LEU A CA 1
ATOM 1359 C C . LEU A 1 192 ? 6.447 -21.633 10.613 1.00 64.62 192 LEU A C 1
ATOM 1361 O O . LEU A 1 192 ? 5.584 -21.462 11.463 1.00 64.62 192 LEU A O 1
ATOM 1365 N N . GLY A 1 193 ? 6.643 -22.818 10.030 1.00 59.38 193 GLY A N 1
ATOM 1366 C CA . GLY A 1 193 ? 5.737 -23.963 10.156 1.00 59.38 193 GLY A CA 1
ATOM 1367 C C . GLY A 1 193 ? 5.660 -24.585 11.548 1.00 59.38 193 GLY A C 1
ATOM 1368 O O . GLY A 1 193 ? 4.671 -25.248 11.845 1.00 59.38 193 GLY A O 1
ATOM 1369 N N . ASP A 1 194 ? 6.653 -24.333 12.403 1.00 68.94 194 ASP A N 1
ATOM 1370 C CA . ASP A 1 194 ? 6.688 -24.846 13.777 1.00 68.94 194 ASP A CA 1
ATOM 1371 C C . ASP A 1 194 ? 6.217 -23.821 14.829 1.00 68.94 194 ASP A C 1
ATOM 1373 O O . ASP A 1 194 ? 6.065 -24.180 15.997 1.00 68.94 194 ASP A O 1
ATOM 1377 N N . ASP A 1 195 ? 5.970 -22.561 14.445 1.00 80.62 195 ASP A N 1
ATOM 1378 C CA . ASP A 1 195 ? 5.592 -21.482 15.366 1.00 80.62 195 ASP A CA 1
ATOM 1379 C C . ASP A 1 195 ? 4.276 -20.803 14.922 1.00 80.62 195 ASP A C 1
ATOM 1381 O O . ASP A 1 195 ? 4.278 -19.960 14.013 1.00 80.62 195 ASP A O 1
ATOM 1385 N N . PRO A 1 196 ? 3.133 -21.153 15.547 1.00 78.19 196 PRO A N 1
ATOM 1386 C CA . PRO A 1 196 ? 1.835 -20.593 15.181 1.00 78.19 196 PRO A CA 1
ATOM 1387 C C . PRO A 1 196 ? 1.743 -19.079 15.429 1.00 78.19 196 PRO A C 1
ATOM 1389 O O . PRO A 1 196 ? 1.045 -18.393 14.680 1.00 78.19 196 PRO A O 1
ATOM 1392 N N . GLU A 1 197 ? 2.468 -18.535 16.412 1.00 81.25 197 GLU A N 1
ATOM 1393 C CA . GLU A 1 197 ? 2.484 -17.091 16.683 1.00 81.25 197 GLU A CA 1
ATOM 1394 C C . GLU A 1 197 ? 3.258 -16.346 15.590 1.00 81.25 197 GLU A C 1
ATOM 1396 O O .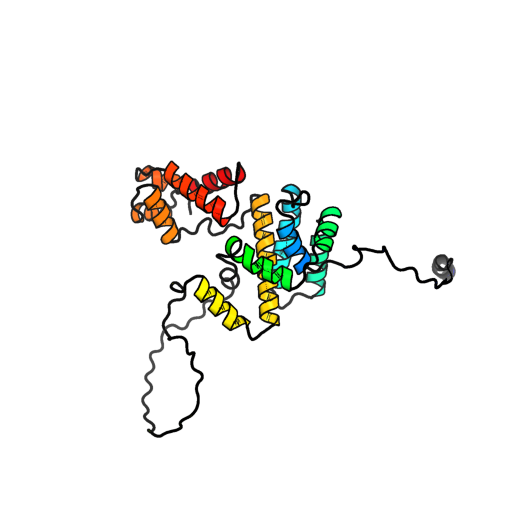 GLU A 1 197 ? 2.798 -15.322 15.074 1.00 81.25 197 GLU A O 1
ATOM 1401 N N . ALA A 1 198 ? 4.401 -16.892 15.162 1.00 79.00 198 ALA A N 1
ATOM 1402 C CA . ALA A 1 198 ? 5.174 -16.321 14.060 1.00 79.00 198 ALA A CA 1
ATOM 1403 C C . ALA A 1 198 ? 4.393 -16.342 12.738 1.00 79.00 198 ALA A C 1
ATOM 1405 O O . ALA A 1 198 ? 4.464 -15.386 11.955 1.00 79.00 198 ALA A O 1
ATOM 1406 N N . LEU A 1 199 ? 3.627 -17.409 12.490 1.00 79.88 199 LEU A N 1
ATOM 1407 C CA . LEU A 1 199 ? 2.756 -17.508 11.322 1.00 79.88 199 LEU A CA 1
ATOM 1408 C C . LEU A 1 199 ? 1.644 -16.452 11.358 1.00 79.88 199 LEU A C 1
ATOM 1410 O O . LEU A 1 199 ? 1.412 -15.777 10.350 1.00 79.88 199 LEU A O 1
ATOM 1414 N N . GLN A 1 200 ? 0.995 -16.270 12.509 1.00 81.94 200 GLN A N 1
ATOM 1415 C CA . GLN A 1 200 ? -0.041 -15.252 12.685 1.00 81.94 200 GLN A CA 1
ATOM 1416 C C . GLN A 1 200 ? 0.522 -13.837 12.486 1.00 81.94 200 GLN A C 1
ATOM 1418 O O . GLN A 1 200 ? -0.042 -13.048 11.726 1.00 81.94 200 GLN A O 1
ATOM 1423 N N . ALA A 1 201 ? 1.678 -13.528 13.080 1.00 81.50 201 ALA A N 1
ATOM 1424 C CA . ALA A 1 201 ? 2.341 -12.235 12.911 1.00 81.50 201 ALA A CA 1
ATOM 1425 C C . ALA A 1 201 ? 2.730 -11.974 11.446 1.00 81.50 201 ALA A C 1
ATOM 1427 O O . ALA A 1 201 ? 2.556 -10.866 10.926 1.00 81.50 201 ALA A O 1
ATOM 1428 N N . PHE A 1 202 ? 3.225 -13.000 10.747 1.00 81.19 202 PHE A N 1
ATOM 1429 C CA . PHE A 1 202 ? 3.522 -12.916 9.318 1.00 81.19 202 PHE A CA 1
ATOM 1430 C C . PHE A 1 202 ? 2.264 -12.615 8.495 1.00 81.19 202 PHE A C 1
ATOM 1432 O O . PHE A 1 202 ? 2.275 -11.709 7.657 1.00 81.19 202 PHE A O 1
ATOM 1439 N N . ARG A 1 203 ? 1.178 -13.347 8.758 1.00 83.81 203 ARG A N 1
ATOM 1440 C CA . ARG A 1 203 ? -0.120 -13.203 8.089 1.00 83.81 203 ARG A CA 1
ATOM 1441 C C . ARG A 1 203 ? -0.696 -11.803 8.274 1.00 83.81 203 ARG A C 1
ATOM 1443 O O . ARG A 1 203 ? -0.985 -11.119 7.292 1.00 83.81 203 ARG A O 1
ATOM 1450 N N . GLN A 1 204 ? -0.747 -11.329 9.516 1.00 86.38 204 GLN A N 1
ATOM 1451 C CA . GLN A 1 204 ? -1.205 -9.984 9.847 1.00 86.38 204 GLN A CA 1
ATOM 1452 C C . GLN A 1 204 ? -0.350 -8.916 9.151 1.00 86.38 204 GLN A C 1
ATOM 1454 O O . GLN A 1 204 ? -0.881 -8.000 8.518 1.00 86.38 204 GLN A O 1
ATOM 1459 N N . ARG A 1 205 ? 0.983 -9.049 9.194 1.00 85.50 205 ARG A N 1
ATOM 1460 C CA . ARG A 1 205 ? 1.899 -8.115 8.521 1.00 85.50 205 ARG A CA 1
ATOM 1461 C C . ARG A 1 205 ? 1.684 -8.087 7.011 1.00 85.50 205 ARG A C 1
ATOM 1463 O O . ARG A 1 205 ? 1.781 -7.019 6.399 1.00 85.50 205 ARG A O 1
ATOM 1470 N N . ALA A 1 206 ? 1.409 -9.242 6.412 1.00 82.31 206 ALA A N 1
ATOM 1471 C CA . ALA A 1 206 ? 1.138 -9.355 4.989 1.00 82.31 206 ALA A CA 1
ATOM 1472 C C . ALA A 1 206 ? -0.147 -8.618 4.594 1.00 82.31 206 ALA A C 1
ATOM 1474 O O . ALA A 1 206 ? -0.122 -7.831 3.646 1.00 82.31 206 ALA A O 1
ATOM 1475 N N . LEU A 1 207 ? -1.229 -8.815 5.350 1.00 88.81 207 LEU A N 1
ATOM 1476 C CA . LEU A 1 207 ? -2.517 -8.158 5.114 1.00 88.81 207 LEU A CA 1
ATOM 1477 C C . LEU A 1 207 ? -2.421 -6.640 5.300 1.00 88.81 207 LEU A C 1
ATOM 1479 O O . LEU A 1 207 ? -2.753 -5.894 4.379 1.00 88.81 207 LEU A O 1
ATOM 1483 N N . VAL A 1 208 ? -1.863 -6.181 6.426 1.00 91.38 208 VAL A N 1
ATOM 1484 C CA . VAL A 1 208 ? -1.624 -4.750 6.700 1.00 91.38 208 VAL A CA 1
ATOM 1485 C C . VAL A 1 208 ? -0.780 -4.118 5.588 1.00 91.38 208 VAL A C 1
ATOM 1487 O O . VAL A 1 208 ? -1.099 -3.046 5.076 1.00 91.38 208 VAL A O 1
ATOM 1490 N N . GLY A 1 209 ? 0.291 -4.798 5.164 1.00 86.88 209 GLY A N 1
ATOM 1491 C CA . GLY A 1 209 ? 1.136 -4.335 4.064 1.00 86.88 209 GLY A CA 1
ATOM 1492 C C . GLY A 1 209 ? 0.410 -4.281 2.715 1.00 86.88 209 GLY A C 1
ATOM 1493 O O . GLY A 1 209 ? 0.691 -3.391 1.912 1.00 86.88 209 GLY A O 1
ATOM 1494 N N . GLY A 1 210 ? -0.518 -5.207 2.464 1.00 85.50 210 GLY A N 1
ATOM 1495 C CA . GLY A 1 210 ? -1.391 -5.194 1.291 1.00 85.50 210 GLY A CA 1
ATOM 1496 C C . GLY A 1 210 ? -2.302 -3.970 1.273 1.00 85.50 210 GLY A C 1
ATOM 1497 O O . GLY A 1 210 ? -2.339 -3.262 0.266 1.00 85.50 210 GLY A O 1
ATOM 1498 N N . VAL A 1 211 ? -2.971 -3.680 2.394 1.00 92.62 211 VAL A N 1
ATOM 1499 C CA . VAL A 1 211 ? -3.865 -2.515 2.523 1.00 92.62 211 VAL A CA 1
ATOM 1500 C C . VAL A 1 211 ? -3.100 -1.220 2.325 1.00 92.62 211 VAL A C 1
ATOM 1502 O O . VAL A 1 211 ? -3.513 -0.389 1.525 1.00 92.62 211 VAL A O 1
ATOM 1505 N N . ILE A 1 212 ? -1.942 -1.065 2.974 1.00 89.38 212 ILE A N 1
ATOM 1506 C CA . ILE A 1 212 ? -1.102 0.124 2.796 1.00 89.38 212 ILE A CA 1
ATOM 1507 C C . ILE A 1 212 ? -0.818 0.343 1.308 1.00 89.38 212 ILE A C 1
ATOM 1509 O O . ILE A 1 212 ? -1.066 1.431 0.802 1.00 89.38 212 ILE A O 1
ATOM 1513 N N . ARG A 1 213 ? -0.411 -0.694 0.565 1.00 84.25 213 ARG A N 1
ATOM 1514 C CA . ARG A 1 213 ? -0.159 -0.561 -0.881 1.00 84.25 213 ARG A CA 1
ATOM 1515 C C . ARG A 1 213 ? -1.404 -0.211 -1.682 1.00 84.25 213 ARG A C 1
ATOM 1517 O O . ARG A 1 213 ? -1.306 0.583 -2.616 1.00 84.25 213 ARG A O 1
ATOM 1524 N N . LEU A 1 214 ? -2.550 -0.787 -1.330 1.00 87.75 214 LEU A N 1
ATOM 1525 C CA . LEU A 1 214 ? -3.822 -0.443 -1.952 1.00 87.75 214 LEU A CA 1
ATOM 1526 C C . LEU A 1 214 ? -4.119 1.055 -1.784 1.00 87.75 214 LEU A C 1
ATOM 1528 O O . LEU A 1 214 ? -4.331 1.757 -2.772 1.00 87.75 214 LEU A O 1
ATOM 1532 N N . LEU A 1 215 ? -4.064 1.562 -0.553 1.00 90.69 215 LEU A N 1
ATOM 1533 C CA . LEU A 1 215 ? -4.336 2.970 -0.244 1.00 90.69 215 LEU A CA 1
ATOM 1534 C C . LEU A 1 215 ? -3.318 3.906 -0.905 1.00 90.69 215 LEU A C 1
ATOM 1536 O O . LEU A 1 215 ? -3.664 4.944 -1.465 1.00 90.69 215 LEU A O 1
ATOM 1540 N N . GLN A 1 216 ? -2.054 3.503 -0.917 1.00 84.62 216 GLN A N 1
ATOM 1541 C CA . GLN A 1 216 ? -0.973 4.198 -1.603 1.00 84.62 216 GLN A CA 1
ATOM 1542 C C . GLN A 1 216 ? -1.202 4.289 -3.121 1.00 84.62 216 GLN A C 1
ATOM 1544 O O . GLN A 1 216 ? -1.000 5.346 -3.716 1.00 84.62 216 GLN A O 1
ATOM 1549 N N . SER A 1 217 ? -1.710 3.222 -3.749 1.00 83.62 217 SER A N 1
ATOM 1550 C CA . SER A 1 217 ? -2.071 3.245 -5.174 1.00 83.62 217 SER A CA 1
ATOM 1551 C C . SER A 1 217 ? -3.205 4.235 -5.475 1.00 83.62 217 SER A C 1
ATOM 1553 O O . SER A 1 217 ? -3.143 4.954 -6.470 1.00 83.62 217 SER A O 1
ATOM 1555 N N . LYS A 1 218 ? -4.196 4.343 -4.578 1.00 84.94 218 LYS A N 1
ATOM 1556 C CA . LYS A 1 218 ? -5.341 5.262 -4.712 1.00 84.94 218 LYS A CA 1
ATOM 1557 C C . LYS A 1 218 ? -4.965 6.719 -4.474 1.00 84.94 218 LYS A C 1
ATOM 1559 O O . LYS A 1 218 ? -5.456 7.610 -5.159 1.00 84.94 218 LYS A O 1
ATOM 1564 N N . THR A 1 219 ? -4.081 6.969 -3.515 1.00 83.00 219 THR A N 1
ATOM 1565 C CA . THR A 1 219 ? -3.610 8.323 -3.191 1.00 83.00 219 THR A CA 1
ATOM 1566 C C . THR A 1 219 ? -2.539 8.825 -4.158 1.00 83.00 219 THR A C 1
ATOM 1568 O O . THR A 1 219 ? -2.185 10.001 -4.117 1.00 83.00 219 THR A O 1
ATOM 1571 N N . GLY A 1 220 ? -1.993 7.953 -5.011 1.00 71.81 220 GLY A N 1
ATOM 1572 C CA . GLY A 1 220 ? -0.786 8.244 -5.784 1.00 71.81 220 GLY A CA 1
ATOM 1573 C C . GLY A 1 220 ? 0.472 8.343 -4.915 1.00 71.81 220 GLY A C 1
ATOM 1574 O O . GLY A 1 220 ? 1.562 8.513 -5.451 1.00 71.81 220 GLY A O 1
ATOM 1575 N N . GLN A 1 221 ? 0.343 8.184 -3.592 1.00 65.94 221 GLN A N 1
ATOM 1576 C CA . GLN A 1 221 ? 1.453 8.004 -2.669 1.00 65.94 221 GLN A CA 1
ATOM 1577 C C . GLN A 1 221 ? 1.838 6.533 -2.661 1.00 65.94 221 GLN A C 1
ATOM 1579 O O . GLN A 1 221 ? 1.907 5.939 -1.586 1.00 65.94 221 GLN A O 1
ATOM 1584 N N . LEU A 1 222 ? 2.064 5.925 -3.838 1.00 55.72 222 LEU A N 1
ATOM 1585 C CA . LEU A 1 222 ? 2.742 4.630 -3.899 1.00 55.72 222 LEU A CA 1
ATOM 1586 C C . LEU A 1 222 ? 3.877 4.705 -2.880 1.00 55.72 222 LEU A C 1
ATOM 1588 O O . LEU A 1 222 ? 4.543 5.751 -2.850 1.00 55.72 222 LEU A O 1
ATOM 1592 N N . PRO A 1 223 ? 4.050 3.685 -2.003 1.00 48.66 223 PRO A N 1
ATOM 1593 C CA . PRO A 1 223 ? 5.212 3.710 -1.119 1.00 48.66 223 PRO A CA 1
ATOM 1594 C C . PRO A 1 223 ? 6.334 4.017 -2.070 1.00 48.66 223 PRO A C 1
ATOM 1596 O O . PRO A 1 223 ? 6.325 3.350 -3.103 1.00 48.66 223 PRO A O 1
ATOM 1599 N N . THR A 1 224 ? 7.182 5.021 -1.829 1.00 41.69 224 THR A N 1
ATOM 1600 C CA . THR A 1 224 ? 8.420 5.082 -2.588 1.00 41.69 224 THR A CA 1
ATOM 1601 C C . THR A 1 224 ? 8.962 3.676 -2.415 1.00 41.69 224 THR A C 1
ATOM 1603 O O . THR A 1 224 ? 9.406 3.304 -1.324 1.00 41.69 224 THR A O 1
ATOM 1606 N N . PRO A 1 225 ? 8.871 2.816 -3.447 1.00 41.62 225 PRO A N 1
ATOM 1607 C CA . PRO A 1 225 ? 9.775 1.715 -3.468 1.00 41.62 225 PRO A CA 1
ATOM 1608 C C . PRO A 1 225 ? 11.116 2.470 -3.665 1.00 41.62 225 PRO A C 1
ATOM 1610 O O . PRO A 1 225 ? 11.154 3.694 -3.832 1.00 41.62 225 PRO A O 1
ATOM 1613 N N . ASP A 1 226 ? 12.255 1.822 -3.763 1.00 43.56 226 ASP A N 1
ATOM 1614 C CA . ASP A 1 226 ? 13.090 2.385 -4.825 1.00 43.56 226 ASP A CA 1
ATOM 1615 C C . ASP A 1 226 ? 12.199 2.270 -6.067 1.00 43.56 226 ASP A C 1
ATOM 1617 O O . ASP A 1 226 ? 11.865 1.117 -6.388 1.00 43.56 226 ASP A O 1
ATOM 1621 N N . PRO A 1 227 ? 11.641 3.372 -6.620 1.00 38.00 227 PRO A N 1
ATOM 1622 C CA . PRO A 1 227 ? 10.713 3.289 -7.734 1.00 38.00 227 PRO A CA 1
ATOM 1623 C C . PRO A 1 227 ? 11.511 2.555 -8.778 1.00 38.00 227 PRO A C 1
ATOM 1625 O O . PRO A 1 227 ? 12.530 3.076 -9.186 1.00 38.00 227 PRO A O 1
ATOM 1628 N N . LEU A 1 228 ? 11.179 1.279 -8.998 1.00 46.06 228 LEU A N 1
ATOM 1629 C CA . LEU A 1 228 ? 12.072 0.333 -9.650 1.00 46.06 228 LEU A CA 1
ATOM 1630 C C . LEU A 1 228 ? 13.544 0.647 -9.323 1.00 46.06 228 LEU A C 1
ATOM 1632 O O . LEU A 1 228 ? 14.218 1.168 -10.208 1.00 46.06 228 LEU A O 1
ATOM 1636 N N . SER A 1 229 ? 14.057 0.359 -8.103 1.00 53.75 229 SER A N 1
ATOM 1637 C CA . SER A 1 229 ? 15.524 0.214 -7.946 1.00 53.75 229 SER A CA 1
ATOM 1638 C C . SER A 1 229 ? 15.916 -0.524 -9.194 1.00 53.75 229 SER A C 1
ATOM 1640 O O . SER A 1 229 ? 15.315 -1.580 -9.461 1.00 53.75 229 SER A O 1
ATOM 1642 N N . LEU A 1 230 ? 16.725 0.133 -10.023 1.00 54.75 230 LEU A N 1
ATOM 1643 C CA . LEU A 1 230 ? 17.111 -0.363 -11.320 1.00 54.75 230 LEU A CA 1
ATOM 1644 C C . LEU A 1 230 ? 18.025 -1.530 -11.006 1.00 54.75 230 LEU A C 1
ATOM 1646 O O . LEU A 1 230 ? 19.247 -1.470 -11.007 1.00 54.75 230 LEU A O 1
ATOM 1650 N N . THR A 1 231 ? 17.373 -2.608 -10.577 1.00 64.06 231 THR A N 1
ATOM 1651 C CA . THR A 1 231 ? 17.975 -3.887 -10.370 1.00 64.06 231 THR A CA 1
ATOM 1652 C C . THR A 1 231 ? 18.583 -4.177 -11.722 1.00 64.06 231 THR A C 1
ATOM 1654 O O . THR A 1 231 ? 17.940 -3.890 -12.738 1.00 64.06 231 THR A O 1
ATOM 1657 N N . PRO A 1 232 ? 19.776 -4.770 -11.764 1.00 67.44 232 PRO A N 1
ATOM 1658 C CA . PRO A 1 232 ? 20.425 -5.083 -13.029 1.00 67.44 232 PRO A CA 1
ATOM 1659 C C . PRO A 1 232 ? 19.476 -5.770 -14.027 1.00 67.44 232 PRO A C 1
ATOM 1661 O O . PRO A 1 232 ? 19.565 -5.559 -15.229 1.00 67.44 232 PRO A O 1
ATOM 1664 N N . PHE A 1 233 ? 18.498 -6.525 -13.514 1.00 74.31 233 PHE A N 1
ATOM 1665 C CA . PHE A 1 233 ? 17.404 -7.105 -14.283 1.00 74.31 233 PHE A CA 1
ATOM 1666 C C . PHE A 1 233 ? 16.456 -6.087 -14.946 1.00 74.31 233 PHE A C 1
ATOM 1668 O O . PHE A 1 233 ? 16.160 -6.221 -16.130 1.00 74.31 233 PHE A O 1
ATOM 1675 N N . LEU A 1 234 ? 15.944 -5.096 -14.211 1.00 81.50 234 LEU A N 1
ATOM 1676 C CA . LEU A 1 234 ? 15.039 -4.085 -14.769 1.00 81.50 234 LEU A CA 1
ATOM 1677 C C . LEU A 1 234 ? 15.767 -3.146 -15.728 1.00 81.50 234 LEU A C 1
ATOM 1679 O O . LEU A 1 234 ? 15.220 -2.865 -16.790 1.00 81.50 234 LEU A O 1
ATOM 1683 N N . THR A 1 235 ? 17.002 -2.741 -15.411 1.00 82.81 235 THR A N 1
ATOM 1684 C CA . THR A 1 235 ? 17.834 -1.955 -16.335 1.00 82.81 235 THR A CA 1
ATOM 1685 C C . THR A 1 235 ? 18.063 -2.714 -17.631 1.00 82.81 235 THR A C 1
ATOM 1687 O O . THR A 1 235 ? 17.867 -2.151 -18.698 1.00 82.81 235 THR A O 1
ATOM 1690 N N . ALA A 1 236 ? 18.405 -4.006 -17.558 1.00 84.06 236 ALA A N 1
ATOM 1691 C CA . ALA A 1 236 ? 18.613 -4.825 -18.749 1.00 84.06 236 ALA A CA 1
ATOM 1692 C C . ALA A 1 236 ? 17.341 -4.957 -19.596 1.00 84.06 236 ALA A C 1
ATOM 1694 O O . ALA A 1 236 ? 17.412 -4.876 -20.815 1.00 84.06 236 ALA A O 1
ATOM 1695 N N . ARG A 1 237 ? 16.174 -5.123 -18.963 1.00 88.19 237 ARG A N 1
ATOM 1696 C CA . ARG A 1 237 ? 14.891 -5.239 -19.675 1.00 88.19 237 ARG A CA 1
ATOM 1697 C C . ARG A 1 237 ? 14.444 -3.919 -20.296 1.00 88.19 237 ARG A C 1
ATOM 1699 O O . ARG A 1 237 ? 13.898 -3.936 -21.391 1.00 88.19 237 ARG A O 1
ATOM 1706 N N . LEU A 1 238 ? 14.674 -2.798 -19.613 1.00 90.62 238 LEU A N 1
ATOM 1707 C CA . LEU A 1 238 ? 14.426 -1.463 -20.160 1.00 90.62 238 LEU A CA 1
ATOM 1708 C C . LEU A 1 238 ? 15.380 -1.153 -21.309 1.00 90.62 238 LEU A C 1
ATOM 1710 O O . LEU A 1 238 ? 14.938 -0.644 -22.328 1.00 90.62 238 LEU A O 1
ATOM 1714 N N . ALA A 1 239 ? 16.655 -1.509 -21.165 1.00 90.88 239 ALA A N 1
ATOM 1715 C CA . ALA A 1 239 ? 17.651 -1.342 -22.209 1.00 90.88 239 ALA A CA 1
ATOM 1716 C C . ALA A 1 239 ? 17.318 -2.179 -23.451 1.00 90.88 239 ALA A C 1
ATOM 1718 O O . ALA A 1 239 ? 17.336 -1.663 -24.560 1.00 90.88 239 ALA A O 1
ATOM 1719 N N . GLU A 1 240 ? 16.926 -3.440 -23.255 1.00 92.56 240 GLU A N 1
ATOM 1720 C CA . GLU A 1 240 ? 16.451 -4.325 -24.322 1.00 92.56 240 GLU A CA 1
ATOM 1721 C C . GLU A 1 240 ? 15.198 -3.767 -25.010 1.00 92.56 240 GLU A C 1
ATOM 1723 O O . GLU A 1 240 ? 15.140 -3.732 -26.234 1.00 92.56 240 GLU A O 1
ATOM 1728 N N . ALA A 1 241 ? 14.204 -3.311 -24.240 1.00 95.00 241 ALA A N 1
ATOM 1729 C CA . ALA A 1 241 ? 12.974 -2.754 -24.801 1.00 95.00 241 ALA A CA 1
ATOM 1730 C C . ALA A 1 241 ? 13.227 -1.457 -25.578 1.00 95.00 241 ALA A C 1
ATOM 1732 O O . ALA A 1 241 ? 12.650 -1.267 -26.642 1.00 95.00 241 ALA A O 1
ATOM 1733 N N . ALA A 1 242 ? 14.094 -0.589 -25.059 1.00 94.94 242 ALA A N 1
ATOM 1734 C CA . ALA A 1 242 ? 14.440 0.682 -25.678 1.00 94.94 242 ALA A CA 1
ATOM 1735 C C . ALA A 1 242 ? 15.519 0.563 -26.770 1.00 94.94 242 ALA A C 1
ATOM 1737 O O . ALA A 1 242 ? 15.916 1.586 -27.316 1.00 94.94 242 ALA A O 1
ATOM 1738 N N . ASP A 1 243 ? 16.017 -0.641 -27.065 1.00 95.75 243 ASP A N 1
ATOM 1739 C CA . ASP A 1 243 ? 17.125 -0.887 -28.001 1.00 95.75 243 ASP A CA 1
ATOM 1740 C C . ASP A 1 243 ? 18.388 -0.049 -27.696 1.00 95.75 243 ASP A C 1
ATOM 1742 O O . ASP A 1 243 ? 19.025 0.527 -28.578 1.00 95.75 243 ASP A O 1
ATOM 1746 N N . VAL A 1 244 ? 18.757 0.039 -26.413 1.00 95.38 244 VAL A N 1
ATOM 1747 C CA . VAL A 1 244 ? 19.975 0.724 -25.944 1.00 95.38 244 VAL A CA 1
ATOM 1748 C C . VAL A 1 244 ? 20.917 -0.232 -25.230 1.00 95.38 244 VAL A C 1
ATOM 1750 O O . VAL A 1 244 ? 20.523 -1.265 -24.689 1.00 95.38 244 VAL A O 1
ATOM 1753 N N . ASP A 1 245 ? 22.195 0.135 -25.177 1.00 93.19 245 ASP A N 1
ATOM 1754 C CA . ASP A 1 245 ? 23.168 -0.600 -24.380 1.00 93.19 245 ASP A CA 1
ATOM 1755 C C . ASP A 1 245 ? 22.875 -0.434 -22.879 1.00 93.19 245 ASP A C 1
ATOM 1757 O O . ASP A 1 245 ? 22.791 0.678 -22.352 1.00 93.19 245 ASP A O 1
ATOM 1761 N N . ALA A 1 246 ? 22.741 -1.556 -22.171 1.00 88.75 246 ALA A N 1
ATOM 1762 C CA . ALA A 1 246 ? 22.390 -1.555 -20.754 1.00 88.75 246 ALA A CA 1
ATOM 1763 C C . ALA A 1 246 ? 23.456 -0.886 -19.870 1.00 88.75 246 ALA A C 1
ATOM 1765 O O . ALA A 1 246 ? 23.112 -0.298 -18.844 1.00 88.75 246 ALA A O 1
ATOM 1766 N N . HIS A 1 247 ? 24.736 -0.955 -20.253 1.00 87.00 247 HIS A N 1
ATOM 1767 C CA . HIS A 1 247 ? 25.816 -0.311 -19.510 1.00 87.00 247 HIS A CA 1
ATOM 1768 C C . HIS A 1 247 ? 25.825 1.202 -19.754 1.00 87.00 247 HIS A C 1
ATOM 1770 O O . HIS A 1 247 ? 26.036 1.967 -18.816 1.00 87.00 247 HIS A O 1
ATOM 1776 N N . ALA A 1 248 ? 25.565 1.651 -20.982 1.00 88.94 248 ALA A N 1
ATOM 1777 C CA . ALA A 1 248 ? 25.421 3.068 -21.305 1.00 88.94 248 ALA A CA 1
ATOM 1778 C C . ALA A 1 248 ? 24.201 3.690 -20.609 1.00 88.94 248 ALA A C 1
ATOM 1780 O O . ALA A 1 248 ? 24.304 4.785 -20.052 1.00 88.94 248 ALA A O 1
ATOM 1781 N N . LEU A 1 249 ? 23.082 2.959 -20.566 1.00 89.25 249 LEU A N 1
ATOM 1782 C CA . LEU A 1 249 ? 21.888 3.362 -19.829 1.00 89.25 249 LEU A CA 1
ATOM 1783 C C . LEU A 1 249 ? 22.197 3.507 -18.332 1.00 89.25 249 LEU A C 1
ATOM 1785 O O . LEU A 1 249 ? 21.953 4.567 -17.758 1.00 89.25 249 LEU A O 1
ATOM 1789 N N . GLN A 1 250 ? 22.801 2.479 -17.719 1.00 85.12 250 GLN A N 1
ATOM 1790 C CA . GLN A 1 250 ? 23.198 2.510 -16.307 1.00 85.12 250 GLN A CA 1
ATOM 1791 C C . GLN A 1 250 ? 24.177 3.652 -16.010 1.00 85.12 250 GLN A C 1
ATOM 1793 O O . GLN A 1 250 ? 24.006 4.350 -15.018 1.00 85.12 250 GLN A O 1
ATOM 1798 N N . ALA A 1 251 ? 25.164 3.888 -16.877 1.00 85.06 251 ALA A N 1
ATOM 1799 C CA . ALA A 1 251 ? 26.132 4.967 -16.699 1.00 85.06 251 ALA A CA 1
ATOM 1800 C C . ALA A 1 251 ? 25.479 6.360 -16.721 1.00 85.06 251 ALA A C 1
ATOM 1802 O O . ALA A 1 251 ? 25.901 7.240 -15.973 1.00 85.06 251 ALA A O 1
ATOM 1803 N N . GLY A 1 252 ? 24.450 6.565 -17.553 1.00 85.38 252 GLY A N 1
ATOM 1804 C CA . GLY A 1 252 ? 23.672 7.808 -17.564 1.00 85.38 252 GLY A CA 1
ATOM 1805 C C . GLY A 1 252 ? 22.919 8.024 -16.251 1.00 85.38 252 GLY A C 1
ATOM 1806 O O . GLY A 1 252 ? 22.954 9.113 -15.681 1.00 85.38 252 GLY A O 1
ATOM 1807 N N . LEU A 1 253 ? 22.306 6.963 -15.734 1.00 84.56 253 LEU A N 1
ATOM 1808 C CA . LEU A 1 253 ? 21.576 6.986 -14.468 1.00 84.56 253 LEU A CA 1
ATOM 1809 C C . LEU A 1 253 ? 22.510 7.202 -13.268 1.00 84.56 253 LEU A C 1
ATOM 1811 O O . LEU A 1 253 ? 22.212 8.022 -12.407 1.00 84.56 253 LEU A O 1
ATOM 1815 N N . ASP A 1 254 ? 23.677 6.552 -13.248 1.00 81.00 254 ASP A N 1
ATOM 1816 C CA . ASP A 1 254 ? 24.713 6.753 -12.221 1.00 81.00 254 ASP A CA 1
ATOM 1817 C C . ASP A 1 254 ? 25.279 8.187 -12.243 1.00 81.00 254 ASP A C 1
ATOM 1819 O O . ASP A 1 254 ? 25.769 8.691 -11.231 1.00 81.00 254 ASP A O 1
ATOM 1823 N N . ALA A 1 255 ? 25.204 8.861 -13.396 1.00 84.12 255 ALA A N 1
ATOM 1824 C CA . ALA A 1 255 ? 25.544 10.273 -13.554 1.00 84.12 255 ALA A CA 1
ATOM 1825 C C . ALA A 1 255 ? 24.397 11.229 -13.158 1.00 84.12 255 ALA A C 1
ATOM 1827 O O . ALA A 1 255 ? 24.559 12.447 -13.268 1.00 84.12 255 ALA A O 1
ATOM 1828 N N . GLY A 1 256 ? 23.262 10.699 -12.690 1.00 82.00 256 GLY A N 1
ATOM 1829 C CA . GLY A 1 256 ? 22.089 11.461 -12.261 1.00 82.00 256 GLY A CA 1
ATOM 1830 C C . GLY A 1 256 ? 21.177 11.920 -13.401 1.00 82.00 256 GLY A C 1
ATOM 1831 O O . GLY A 1 256 ? 20.354 12.812 -13.191 1.00 82.00 256 GLY A O 1
ATOM 1832 N N . ALA A 1 257 ? 21.321 11.366 -14.611 1.00 85.38 257 ALA A N 1
ATOM 1833 C CA . ALA A 1 257 ? 20.370 11.622 -15.689 1.00 85.38 257 ALA A CA 1
ATOM 1834 C C . ALA A 1 257 ? 19.013 10.974 -15.374 1.00 85.38 257 ALA A C 1
ATOM 1836 O O . ALA A 1 257 ? 18.947 9.933 -14.715 1.00 85.38 257 ALA A O 1
ATOM 1837 N N . SER A 1 258 ? 17.931 11.567 -15.884 1.00 90.19 258 SER A N 1
ATOM 1838 C CA . SER A 1 258 ? 16.639 10.881 -15.895 1.00 90.19 258 SER A CA 1
ATOM 1839 C C . SER A 1 258 ? 16.692 9.661 -16.820 1.00 90.19 258 SER A C 1
ATOM 1841 O O . SER A 1 258 ? 17.535 9.583 -17.720 1.00 90.19 258 SER A O 1
ATOM 1843 N N . LEU A 1 259 ? 15.788 8.699 -16.627 1.00 90.00 259 LEU A N 1
ATOM 1844 C CA . LEU A 1 259 ? 15.699 7.549 -17.528 1.00 90.00 259 LEU A CA 1
ATOM 1845 C C . LEU A 1 259 ? 15.354 7.981 -18.963 1.00 90.00 259 LEU A C 1
ATOM 1847 O O . LEU A 1 259 ? 15.919 7.446 -19.913 1.00 90.00 259 LEU A O 1
ATOM 1851 N N . GLU A 1 260 ? 14.479 8.976 -19.117 1.00 93.31 260 GLU A N 1
ATOM 1852 C CA . GLU A 1 260 ? 14.153 9.599 -20.404 1.00 93.31 260 GLU A CA 1
ATOM 1853 C C . GLU A 1 260 ? 15.400 10.183 -21.084 1.00 93.31 260 GLU A C 1
ATOM 1855 O O . GLU A 1 260 ? 15.684 9.868 -22.244 1.00 93.31 260 GLU A O 1
ATOM 1860 N N . ASP A 1 261 ? 16.192 10.970 -20.354 1.00 92.81 261 ASP A N 1
ATOM 1861 C CA . ASP A 1 261 ? 17.439 11.547 -20.862 1.00 92.81 261 ASP A CA 1
ATOM 1862 C C . ASP A 1 261 ? 18.456 10.460 -21.221 1.00 92.81 261 ASP A C 1
ATOM 1864 O O . ASP A 1 261 ? 19.095 10.521 -22.270 1.00 92.81 261 ASP A O 1
ATOM 1868 N N . ALA A 1 262 ? 18.602 9.440 -20.373 1.00 92.12 262 ALA A N 1
ATOM 1869 C CA . ALA A 1 262 ? 19.550 8.358 -20.595 1.00 92.12 262 ALA A CA 1
ATOM 1870 C C . ALA A 1 262 ? 19.169 7.504 -21.819 1.00 92.12 262 ALA A C 1
ATOM 1872 O O . ALA A 1 262 ? 20.050 7.116 -22.586 1.00 92.12 262 ALA A O 1
ATOM 1873 N N . ILE A 1 263 ? 17.879 7.246 -22.055 1.00 94.19 263 ILE A N 1
ATOM 1874 C CA . ILE A 1 263 ? 17.406 6.528 -23.250 1.00 94.19 263 ILE A CA 1
ATOM 1875 C C . ILE A 1 263 ? 17.612 7.386 -24.503 1.00 94.19 263 ILE A C 1
ATOM 1877 O O . ILE A 1 263 ? 18.214 6.930 -25.477 1.00 94.19 263 ILE A O 1
ATOM 1881 N N . THR A 1 264 ? 17.164 8.643 -24.477 1.00 94.31 264 THR A N 1
ATOM 1882 C CA . THR A 1 264 ? 17.209 9.531 -25.652 1.00 94.31 264 THR A CA 1
ATOM 1883 C C . THR A 1 264 ? 18.635 9.897 -26.064 1.00 94.31 264 THR A C 1
ATOM 1885 O O . THR A 1 264 ? 18.945 9.890 -27.256 1.00 94.31 264 THR A O 1
ATOM 1888 N N . GLN A 1 265 ? 19.541 10.137 -25.108 1.00 92.50 265 GLN A N 1
ATOM 1889 C CA . GLN A 1 265 ? 20.958 10.415 -25.392 1.00 92.50 265 GLN A CA 1
ATOM 1890 C C . GLN A 1 265 ? 21.683 9.224 -26.030 1.00 92.50 265 GLN A C 1
ATOM 1892 O O . GLN A 1 265 ? 22.641 9.426 -26.777 1.00 92.50 265 GLN A O 1
ATOM 1897 N N . ASN A 1 266 ? 21.216 8.000 -25.772 1.00 92.44 266 ASN A N 1
ATOM 1898 C CA . ASN A 1 266 ? 21.745 6.781 -26.381 1.00 92.44 266 ASN A CA 1
ATOM 1899 C C . ASN A 1 266 ? 20.983 6.361 -27.654 1.00 92.44 266 ASN A C 1
ATOM 1901 O O . ASN A 1 266 ? 21.276 5.307 -28.212 1.00 92.44 266 ASN A O 1
ATOM 1905 N N . GLY A 1 267 ? 20.050 7.189 -28.143 1.00 92.19 267 GLY A N 1
ATOM 1906 C CA . GLY A 1 267 ? 19.294 6.936 -29.372 1.00 92.19 267 GLY A CA 1
ATOM 1907 C C . GLY A 1 267 ? 18.209 5.864 -29.246 1.00 92.19 267 GLY A C 1
ATOM 1908 O O . GLY A 1 267 ? 17.816 5.301 -30.265 1.00 92.19 267 GLY A O 1
ATOM 1909 N N . GLY A 1 268 ? 17.751 5.577 -28.026 1.00 93.75 268 GLY A N 1
ATOM 1910 C CA . GLY A 1 268 ? 16.772 4.532 -27.749 1.00 93.75 268 GLY A CA 1
ATOM 1911 C C . GLY A 1 268 ? 15.316 4.902 -28.011 1.00 93.75 268 GLY A C 1
ATOM 1912 O O . GLY A 1 268 ? 14.948 6.075 -28.107 1.00 93.75 268 GLY A O 1
ATOM 1913 N N . ASP A 1 269 ? 14.475 3.873 -28.060 1.00 96.31 269 ASP A N 1
ATOM 1914 C CA . ASP A 1 269 ? 13.024 3.976 -28.185 1.00 96.31 269 ASP A CA 1
ATOM 1915 C C . ASP A 1 269 ? 12.363 4.203 -26.814 1.00 96.31 269 ASP A C 1
ATOM 1917 O O . ASP A 1 269 ? 12.159 3.287 -26.009 1.00 96.31 269 ASP A O 1
ATOM 1921 N N . LEU A 1 270 ? 12.018 5.464 -26.549 1.00 95.00 270 LEU A N 1
ATOM 1922 C CA . LEU A 1 270 ? 11.336 5.871 -25.323 1.00 95.00 270 LEU A CA 1
ATOM 1923 C C . LEU A 1 270 ? 9.918 5.285 -25.211 1.00 95.00 270 LEU A C 1
ATOM 1925 O O . LEU A 1 270 ? 9.470 4.995 -24.100 1.00 95.00 270 LEU A O 1
ATOM 1929 N N . GLU A 1 271 ? 9.213 5.092 -26.328 1.00 96.12 271 GLU A N 1
ATOM 1930 C CA . GLU A 1 271 ? 7.840 4.575 -26.307 1.00 96.12 271 GLU A CA 1
ATOM 1931 C C . GLU A 1 271 ? 7.833 3.084 -25.963 1.00 96.12 271 GLU A C 1
ATOM 1933 O O . GLU A 1 271 ? 7.031 2.645 -25.137 1.00 96.12 271 GLU A O 1
ATOM 1938 N N . ALA A 1 272 ? 8.783 2.317 -26.504 1.00 95.06 272 ALA A N 1
ATOM 1939 C CA . ALA A 1 272 ? 8.950 0.910 -26.147 1.00 95.06 272 ALA A CA 1
ATOM 1940 C C . ALA A 1 272 ? 9.308 0.730 -24.657 1.00 95.06 272 ALA A C 1
ATOM 1942 O O . ALA A 1 272 ? 8.781 -0.161 -23.979 1.00 95.06 272 ALA A O 1
ATOM 1943 N N . ALA A 1 273 ? 10.141 1.621 -24.102 1.00 93.69 273 ALA A N 1
ATOM 1944 C CA . ALA A 1 273 ? 10.405 1.661 -22.663 1.00 93.69 273 ALA A CA 1
ATOM 1945 C C . ALA A 1 273 ? 9.136 1.980 -21.853 1.00 93.69 273 ALA A C 1
ATOM 1947 O O . ALA A 1 273 ? 8.850 1.314 -20.852 1.00 93.69 273 ALA A O 1
ATOM 1948 N N . ALA A 1 274 ? 8.349 2.965 -22.298 1.00 94.81 274 ALA A N 1
ATOM 1949 C CA . ALA A 1 274 ? 7.084 3.335 -21.670 1.00 94.81 274 ALA A CA 1
ATOM 1950 C C . ALA A 1 274 ? 6.070 2.178 -21.697 1.00 94.81 274 ALA A C 1
ATOM 1952 O O . ALA A 1 274 ? 5.408 1.920 -20.691 1.00 94.81 274 ALA A O 1
ATOM 1953 N N . GLU A 1 275 ? 5.976 1.427 -22.795 1.00 96.06 275 GLU A N 1
ATOM 1954 C CA . GLU A 1 275 ? 5.094 0.261 -22.915 1.00 96.06 275 GLU A CA 1
ATOM 1955 C C . GLU A 1 275 ? 5.487 -0.868 -21.948 1.00 96.06 275 GLU A C 1
ATOM 1957 O O . GLU A 1 275 ? 4.623 -1.439 -21.266 1.00 96.06 275 GLU A O 1
ATOM 1962 N N . LEU A 1 276 ? 6.790 -1.138 -21.793 1.00 93.25 276 LEU A N 1
ATOM 1963 C CA . LEU A 1 276 ? 7.277 -2.080 -20.783 1.00 93.25 276 LEU A CA 1
ATOM 1964 C C . LEU A 1 276 ? 6.878 -1.632 -19.369 1.00 93.25 276 LEU A C 1
ATOM 1966 O O . LEU A 1 276 ? 6.398 -2.446 -18.573 1.00 93.25 276 LEU A O 1
ATOM 1970 N N . LEU A 1 277 ? 7.037 -0.345 -19.055 1.00 91.38 277 LEU A N 1
ATOM 1971 C CA . LEU A 1 277 ? 6.644 0.215 -17.761 1.00 91.38 277 LEU A CA 1
ATOM 1972 C C . LEU A 1 277 ? 5.138 0.114 -17.533 1.00 91.38 277 LEU A C 1
ATOM 1974 O O . LEU A 1 277 ? 4.727 -0.309 -16.453 1.00 91.38 277 LEU A O 1
ATOM 1978 N N . ARG A 1 278 ? 4.313 0.409 -18.545 1.00 93.31 278 ARG A N 1
ATOM 1979 C CA . ARG A 1 278 ? 2.854 0.230 -18.475 1.00 93.31 278 ARG A CA 1
ATOM 1980 C C . ARG A 1 278 ? 2.492 -1.211 -18.141 1.00 93.31 278 ARG A C 1
ATOM 1982 O O . ARG A 1 278 ? 1.690 -1.449 -17.236 1.00 93.31 278 ARG A O 1
ATOM 1989 N N . SER A 1 279 ? 3.117 -2.174 -18.819 1.00 90.38 279 SER A N 1
ATOM 1990 C CA . SER A 1 279 ? 2.915 -3.604 -18.562 1.00 90.38 279 SER A CA 1
ATOM 1991 C C . SER A 1 279 ? 3.317 -3.990 -17.137 1.00 90.38 279 SER A C 1
ATOM 1993 O O . SER A 1 279 ? 2.549 -4.645 -16.427 1.00 90.38 279 SER A O 1
ATOM 1995 N N . ILE A 1 280 ? 4.486 -3.542 -16.671 1.00 84.81 280 ILE A N 1
ATOM 1996 C CA . ILE A 1 280 ? 4.948 -3.797 -15.301 1.00 84.81 280 ILE A CA 1
ATOM 1997 C C . ILE A 1 280 ? 3.975 -3.188 -14.294 1.00 84.81 280 ILE A C 1
ATOM 1999 O O . ILE A 1 280 ? 3.570 -3.868 -13.351 1.00 84.81 280 ILE A O 1
ATOM 2003 N N . PHE A 1 281 ? 3.583 -1.930 -14.485 1.00 83.06 281 PHE A N 1
ATOM 2004 C CA . PHE A 1 281 ? 2.726 -1.219 -13.550 1.00 83.06 281 PHE A CA 1
ATOM 2005 C C . PHE A 1 281 ? 1.313 -1.799 -13.483 1.00 83.06 281 PHE A C 1
ATOM 2007 O O . PHE A 1 281 ? 0.778 -1.994 -12.390 1.00 83.06 281 PHE A O 1
ATOM 2014 N N . THR A 1 282 ? 0.759 -2.189 -14.627 1.00 82.38 282 THR A N 1
ATOM 2015 C CA . THR A 1 282 ? -0.535 -2.876 -14.704 1.00 82.38 282 THR A CA 1
ATOM 2016 C C . THR A 1 282 ? -0.473 -4.238 -14.013 1.00 82.38 282 THR A C 1
ATOM 2018 O O . THR A 1 282 ? -1.270 -4.526 -13.123 1.00 82.38 282 THR A O 1
ATOM 2021 N N . ASN A 1 283 ? 0.513 -5.073 -14.356 1.00 73.88 283 ASN A N 1
ATOM 2022 C CA . ASN A 1 283 ? 0.585 -6.447 -13.854 1.00 73.88 283 ASN A CA 1
ATOM 2023 C C . ASN A 1 283 ? 0.964 -6.526 -12.371 1.00 73.88 283 ASN A C 1
ATOM 2025 O O . ASN A 1 283 ? 0.471 -7.392 -11.649 1.00 73.88 283 ASN A O 1
ATOM 2029 N N . ARG A 1 284 ? 1.855 -5.641 -11.911 1.00 70.75 284 ARG A N 1
ATOM 2030 C CA . ARG A 1 284 ? 2.385 -5.673 -10.541 1.00 70.75 284 ARG A CA 1
ATOM 2031 C C . ARG A 1 284 ? 1.574 -4.835 -9.562 1.00 70.75 284 ARG A C 1
ATOM 2033 O O . ARG A 1 284 ? 1.509 -5.199 -8.393 1.00 70.75 284 ARG A O 1
ATOM 2040 N N . TYR A 1 285 ? 1.005 -3.719 -10.007 1.00 71.25 285 TYR A N 1
ATOM 2041 C CA . TYR A 1 285 ? 0.337 -2.762 -9.120 1.00 71.25 285 TYR A CA 1
ATOM 2042 C C . TYR A 1 285 ? -1.141 -2.563 -9.461 1.00 71.25 285 TYR A C 1
ATOM 2044 O O . TYR A 1 285 ? -1.811 -1.799 -8.775 1.00 71.25 285 TYR A O 1
ATOM 2052 N N . GLY A 1 286 ? -1.662 -3.234 -10.495 1.00 72.06 286 GLY A N 1
ATOM 2053 C CA . GLY A 1 286 ? -3.058 -3.083 -10.910 1.00 72.06 286 GLY A CA 1
ATOM 2054 C C . GLY A 1 286 ? -3.393 -1.675 -11.405 1.00 72.06 286 GLY A C 1
ATOM 2055 O O . GLY A 1 286 ? -4.567 -1.314 -11.450 1.00 72.06 286 GLY A O 1
ATOM 2056 N N . LEU A 1 287 ? -2.383 -0.865 -11.740 1.00 76.44 287 LEU A N 1
ATOM 2057 C CA . LEU A 1 287 ? -2.596 0.505 -12.190 1.00 76.44 287 LEU A CA 1
ATOM 2058 C C . LEU A 1 287 ? -3.246 0.510 -13.573 1.00 76.44 287 LEU A C 1
ATOM 2060 O O . LEU A 1 287 ? -2.905 -0.290 -14.440 1.00 76.44 287 LEU A O 1
ATOM 2064 N N . SER A 1 288 ? -4.176 1.439 -13.776 1.00 84.94 288 SER A N 1
ATOM 2065 C CA . SER A 1 288 ? -4.850 1.652 -15.056 1.00 84.94 288 SER A CA 1
ATOM 2066 C C . SER A 1 288 ? -5.230 3.125 -15.235 1.00 84.94 288 SER A C 1
ATOM 2068 O O . SER A 1 288 ? -5.189 3.912 -14.284 1.00 84.94 288 SER A O 1
ATOM 2070 N N . GLY A 1 289 ? -5.567 3.509 -16.470 1.00 88.94 289 GLY A N 1
ATOM 2071 C CA . GLY A 1 289 ? -6.019 4.860 -16.808 1.00 88.94 289 GLY A CA 1
ATOM 2072 C C . GLY A 1 289 ? -5.010 5.954 -16.444 1.00 88.94 289 GLY A C 1
ATOM 2073 O O . GLY A 1 289 ? -3.807 5.804 -16.629 1.00 88.94 289 GLY A O 1
ATOM 2074 N N . GLU A 1 290 ? -5.503 7.065 -15.903 1.00 80.56 290 GLU A N 1
ATOM 2075 C CA . GLU A 1 290 ? -4.683 8.243 -15.592 1.00 80.56 290 GLU A CA 1
ATOM 2076 C C . GLU A 1 290 ? -3.630 7.982 -14.500 1.00 80.56 290 GLU A C 1
ATOM 2078 O O . GLU A 1 290 ? -2.543 8.556 -14.529 1.00 80.56 290 GLU A O 1
ATOM 2083 N N . ALA A 1 291 ? -3.923 7.099 -13.540 1.00 76.25 291 ALA A N 1
ATOM 2084 C CA . ALA A 1 291 ? -2.968 6.735 -12.495 1.00 76.25 291 ALA A CA 1
ATOM 2085 C C . ALA A 1 291 ? -1.766 5.964 -13.062 1.00 76.25 291 ALA A C 1
ATOM 2087 O O . ALA A 1 291 ? -0.638 6.179 -12.619 1.00 76.25 291 ALA A O 1
ATOM 2088 N N . LEU A 1 292 ? -2.000 5.107 -14.064 1.00 87.06 292 LEU A N 1
ATOM 2089 C CA . LEU A 1 292 ? -0.941 4.398 -14.780 1.00 87.06 292 LEU A CA 1
ATOM 2090 C C . LEU A 1 292 ? -0.034 5.375 -15.529 1.00 87.06 292 LEU A C 1
ATOM 2092 O O . LEU A 1 292 ? 1.178 5.342 -15.336 1.00 87.06 292 LEU A O 1
ATOM 2096 N N . GLU A 1 293 ? -0.615 6.263 -16.336 1.00 89.19 293 GLU A N 1
ATOM 2097 C CA . GLU A 1 293 ? 0.169 7.202 -17.148 1.00 89.19 293 GLU A CA 1
ATOM 2098 C C . GLU A 1 293 ? 0.964 8.177 -16.274 1.00 89.19 293 GLU A C 1
ATOM 2100 O O . GLU A 1 293 ? 2.154 8.373 -16.514 1.00 89.19 293 GLU A O 1
ATOM 2105 N N . ARG A 1 294 ? 0.374 8.696 -15.185 1.00 84.81 294 ARG A N 1
ATOM 2106 C CA . ARG A 1 294 ? 1.119 9.513 -14.210 1.00 84.81 294 ARG A CA 1
ATOM 2107 C C . ARG A 1 294 ? 2.326 8.770 -13.645 1.00 84.81 294 ARG A C 1
ATOM 2109 O O . ARG A 1 294 ? 3.389 9.370 -13.501 1.00 84.81 294 ARG A O 1
ATOM 2116 N N . GLN A 1 295 ? 2.177 7.481 -13.343 1.00 82.00 295 GLN A N 1
ATOM 2117 C CA . GLN A 1 295 ? 3.264 6.683 -12.786 1.00 82.00 295 GLN A CA 1
ATOM 2118 C C . GLN A 1 295 ? 4.368 6.394 -13.809 1.00 82.00 295 GLN A C 1
ATOM 2120 O O . GLN A 1 295 ? 5.547 6.439 -13.459 1.00 82.00 295 GLN A O 1
ATOM 2125 N N . VAL A 1 296 ? 4.004 6.124 -15.065 1.00 89.62 296 VAL A N 1
ATOM 2126 C CA . VAL A 1 296 ? 4.962 5.923 -16.163 1.00 89.62 296 VAL A CA 1
ATOM 2127 C C . VAL A 1 296 ? 5.760 7.199 -16.411 1.00 89.62 296 VAL A C 1
ATOM 2129 O O . VAL A 1 296 ? 6.987 7.148 -16.414 1.00 89.62 296 VAL A O 1
ATOM 2132 N N . THR A 1 297 ? 5.089 8.348 -16.534 1.00 89.38 297 THR A N 1
ATOM 2133 C CA . THR A 1 297 ? 5.754 9.645 -16.726 1.00 89.38 297 THR A CA 1
ATOM 2134 C C . THR A 1 297 ? 6.674 9.984 -15.559 1.00 89.38 297 THR A C 1
ATOM 2136 O O . THR A 1 297 ? 7.835 10.319 -15.779 1.00 89.38 297 THR A O 1
ATOM 2139 N N . ALA A 1 298 ? 6.196 9.839 -14.318 1.00 84.38 298 ALA A N 1
ATOM 2140 C CA . ALA A 1 298 ? 7.013 10.100 -13.135 1.00 84.38 298 ALA A CA 1
ATOM 2141 C C . ALA A 1 298 ? 8.259 9.205 -13.085 1.00 84.38 298 ALA A C 1
ATOM 2143 O O . ALA A 1 298 ? 9.320 9.656 -12.665 1.00 84.38 298 ALA A O 1
ATOM 2144 N N . PHE A 1 299 ? 8.144 7.950 -13.528 1.00 86.50 299 PHE A N 1
ATOM 2145 C CA . PHE A 1 299 ? 9.271 7.029 -13.562 1.00 86.50 299 PHE A CA 1
ATOM 2146 C C . PHE A 1 299 ? 10.296 7.388 -14.646 1.00 86.50 299 PHE A C 1
ATOM 2148 O O . PHE A 1 299 ? 11.491 7.431 -14.365 1.00 86.50 299 PHE A O 1
ATOM 2155 N N . LEU A 1 300 ? 9.843 7.703 -15.862 1.00 89.62 300 LEU A N 1
ATOM 2156 C CA . LEU A 1 300 ? 10.726 8.130 -16.953 1.00 89.62 300 LEU A CA 1
ATOM 2157 C C . LEU A 1 300 ? 11.498 9.412 -16.601 1.00 89.62 300 LEU A C 1
ATOM 2159 O O . LEU A 1 300 ? 12.684 9.523 -16.899 1.00 89.62 300 LEU A O 1
ATOM 2163 N N . GLN A 1 301 ? 10.841 10.340 -15.906 1.00 86.94 301 GLN A N 1
ATOM 2164 C CA . GLN A 1 301 ? 11.419 11.623 -15.500 1.00 86.94 301 GLN A CA 1
ATOM 2165 C C . GLN A 1 301 ? 12.213 11.554 -14.194 1.00 86.94 301 GLN A C 1
ATOM 2167 O O . GLN A 1 301 ? 12.862 12.532 -13.818 1.00 86.94 301 GLN A O 1
ATOM 2172 N N . SER A 1 302 ? 12.171 10.426 -13.480 1.00 76.88 302 SER A N 1
ATOM 2173 C CA . SER A 1 302 ? 12.969 10.271 -12.270 1.00 76.88 302 SER A CA 1
ATOM 2174 C C . SER A 1 302 ? 14.450 10.145 -12.633 1.00 76.88 302 SER A C 1
ATOM 2176 O O . SER A 1 302 ? 14.842 9.273 -13.408 1.00 76.88 302 SER A O 1
ATOM 2178 N N . GLY A 1 303 ? 15.266 11.048 -12.088 1.00 60.16 303 GLY A N 1
ATOM 2179 C CA . GLY A 1 303 ? 16.681 10.783 -11.849 1.00 60.16 303 GLY A CA 1
ATOM 2180 C C . GLY A 1 303 ? 16.784 9.987 -10.552 1.00 60.16 303 GLY A C 1
ATOM 2181 O O . GLY A 1 303 ? 16.108 10.333 -9.578 1.00 60.16 303 GLY A O 1
ATOM 2182 N N . LEU A 1 304 ? 17.541 8.893 -10.570 1.00 54.06 304 LEU A N 1
ATOM 2183 C CA . LEU A 1 304 ? 17.805 8.093 -9.372 1.00 54.06 304 LEU A CA 1
ATOM 2184 C C . LEU A 1 304 ? 18.675 8.850 -8.362 1.00 54.06 304 LEU A C 1
ATOM 2186 O O . LEU A 1 304 ? 19.558 9.624 -8.794 1.00 54.06 304 LEU A O 1
#

Secondary structure (DSSP, 8-state):
--HHHHHHHHHSSS-SS----------------SSSS---HHHHHHHHHHTTTSTT---HHHHHHHHHHHHHHHHHHT-TT--HHHHHHHHHHHHHTS-HHHHHHHHTT---HHHHHHHHHHHTTTS-SSTTSSSSSS----------------------------S----TT--TTSS-HHHHHHHHHHHHTT-HHHHHHHHHHHHHHHHHHHHHHHHS------TT---HHHHHHHHHHTT--HHHHHHHHHTT-BHHHHHHHTT--HHHHHHHHHHHHHHHH---HHHHHHHHHHHHT-B-

Radius of gyration: 28.7 Å; chains: 1; bounding box: 87×74×83 Å

Foldseek 3Di:
DCPPVVVVVVVVPPDDPPDDDDDDDDDDDDDPDFDPDLDDLLLLLVLQVVCPPPPQHQALVLLVVLLVLLVVLLVQLLDPPHDPVVNVVSSVVNVVSGDPVSNRSSRVVPCDPVNLVVCCVVCVVLLDPPLPPDNPPDDDDDDDDPDDDDDDDDDDDDDDDDDDDDPDDDPPDDDPVPADPVSVVVVVCVVCVVPPVSVVSSSSSSSSSSSSQVSCLNNVVRPPDVLPPVDLVVLVVLCVQFVFDSVQLVVCLVVQHASLCSSVVRVTDLVSSLVVQLVCCCRRRVDDDPSSVVSSVCRRRDRD

pLDDT: mean 71.52, std 22.04, range [28.62, 97.44]

Sequence (304 aa):
MNKYLTTVILFLLLPILAACGRANAAQSSATETAVDHALSIEELALGSLKLEGTEQAIDQPQAQDLLPLWQAYQSLAASDTVAAEELQGLAAQIAEAMTSAQLEAIAAMHLDDEAVQAFIQEQGLRFGARLGAGAGAQGGRQSDRQGRAGSFPGGGPPGGLPGGGPPGGLPGGANPGQLSPEARATAIAERLGDDPEALQAFRQRALVGGVIRLLQSKTGQLPTPDPLSLTPFLTARLAEAADVDAHALQAGLDAGASLEDAITQNGGDLEAAAELLRSIFTNRYGLSGEALERQVTAFLQSGL